Protein AF-A0A3N9NWJ9-F1 (afdb_monomer_lite)

Structure (mmCIF, N/CA/C/O backbone):
data_AF-A0A3N9NWJ9-F1
#
_entry.id   AF-A0A3N9NWJ9-F1
#
loop_
_atom_site.group_PDB
_atom_site.id
_atom_site.type_symbol
_atom_site.label_atom_id
_atom_site.label_alt_id
_atom_site.label_comp_id
_atom_site.label_asym_id
_atom_site.label_entity_id
_atom_site.label_seq_id
_atom_site.pdbx_PDB_ins_code
_atom_site.Cartn_x
_atom_site.Cartn_y
_atom_site.Cartn_z
_atom_site.occupancy
_atom_site.B_iso_or_equiv
_atom_site.auth_seq_id
_atom_site.auth_comp_id
_atom_site.auth_asym_id
_atom_site.auth_atom_id
_atom_site.pdbx_PDB_model_num
ATOM 1 N N . MET A 1 1 ? 12.623 -18.717 13.122 1.00 32.06 1 MET A N 1
ATOM 2 C CA . MET A 1 1 ? 11.932 -20.008 12.939 1.00 32.06 1 MET A CA 1
ATOM 3 C C . MET A 1 1 ? 12.514 -20.620 11.677 1.00 32.06 1 MET A C 1
ATOM 5 O O . MET A 1 1 ? 12.225 -20.132 10.593 1.00 32.06 1 MET A O 1
ATOM 9 N N . GLU A 1 2 ? 13.467 -21.539 11.817 1.00 28.34 2 GLU A N 1
ATOM 10 C CA . GLU A 1 2 ? 14.139 -22.155 10.668 1.00 28.34 2 GLU A CA 1
ATOM 11 C C . GLU A 1 2 ? 13.200 -23.190 10.037 1.00 28.34 2 GLU A C 1
ATOM 13 O O . GLU A 1 2 ? 12.871 -24.205 10.656 1.00 28.34 2 GLU A O 1
ATOM 18 N N . LEU A 1 3 ? 12.772 -22.920 8.799 1.00 35.91 3 LEU A N 1
ATOM 19 C CA . LEU A 1 3 ? 11.942 -23.799 7.954 1.00 35.91 3 LEU A CA 1
ATOM 20 C C . LEU A 1 3 ? 12.517 -25.224 7.794 1.00 35.91 3 LEU A C 1
ATOM 22 O O . LEU A 1 3 ? 11.795 -26.139 7.419 1.00 35.91 3 LEU A O 1
ATOM 26 N N . LEU A 1 4 ? 13.792 -25.426 8.142 1.00 35.78 4 LEU A N 1
ATOM 27 C CA . LEU A 1 4 ? 14.526 -26.695 8.085 1.00 35.78 4 LEU A CA 1
ATOM 28 C C . LEU A 1 4 ? 14.092 -27.743 9.126 1.00 35.78 4 LEU A C 1
ATOM 30 O O . LEU A 1 4 ? 14.579 -28.864 9.094 1.00 35.78 4 LEU A O 1
ATOM 34 N N . SER A 1 5 ? 13.198 -27.407 10.056 1.00 36.06 5 SER A N 1
ATOM 35 C CA . SER A 1 5 ? 12.751 -28.333 11.113 1.00 36.06 5 SER A CA 1
ATOM 36 C C . SER A 1 5 ? 11.449 -29.083 10.794 1.00 36.06 5 SER A C 1
ATOM 38 O O . SER A 1 5 ? 10.979 -29.873 11.613 1.00 36.06 5 SER A O 1
ATOM 40 N N . CYS A 1 6 ? 10.856 -28.865 9.613 1.00 40.75 6 CYS A N 1
ATOM 41 C CA . CYS A 1 6 ? 9.641 -29.564 9.192 1.00 40.75 6 CYS A CA 1
ATOM 42 C C . CYS A 1 6 ? 9.975 -30.918 8.529 1.00 40.75 6 CYS A C 1
ATOM 44 O O . CYS A 1 6 ? 10.733 -30.946 7.558 1.00 40.75 6 CYS A O 1
ATOM 46 N N . PRO A 1 7 ? 9.390 -32.045 8.982 1.00 42.00 7 PRO A N 1
ATOM 47 C CA . PRO A 1 7 ? 9.560 -33.339 8.321 1.00 42.00 7 PRO A CA 1
ATOM 48 C C . PRO A 1 7 ? 9.142 -33.267 6.842 1.00 42.00 7 PRO A C 1
ATOM 50 O O . PRO A 1 7 ? 8.029 -32.839 6.541 1.00 42.00 7 PRO A O 1
ATOM 53 N N . GLY A 1 8 ? 10.031 -33.666 5.925 1.00 48.53 8 GLY A N 1
ATOM 54 C CA . GLY A 1 8 ? 9.828 -33.580 4.467 1.00 48.53 8 GLY A CA 1
ATOM 55 C C . GLY A 1 8 ? 10.513 -32.386 3.786 1.00 48.53 8 GLY A C 1
ATOM 56 O O . GLY A 1 8 ? 10.568 -32.340 2.560 1.00 48.53 8 GLY A O 1
ATOM 57 N N . TYR A 1 9 ? 11.089 -31.448 4.548 1.00 47.31 9 TYR A N 1
ATOM 58 C CA . TYR A 1 9 ? 11.843 -30.317 3.989 1.00 47.31 9 TYR A CA 1
ATOM 59 C C . TYR A 1 9 ? 13.273 -30.688 3.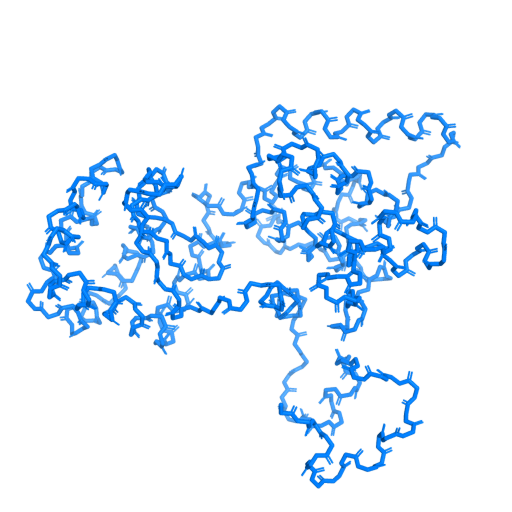549 1.00 47.31 9 TYR A C 1
ATOM 61 O O . TYR A 1 9 ? 13.863 -29.990 2.724 1.00 47.31 9 TYR A O 1
ATOM 69 N N . ASP A 1 10 ? 13.811 -31.810 4.040 1.00 50.09 10 ASP A N 1
ATOM 70 C CA . ASP A 1 10 ? 15.146 -32.319 3.683 1.00 50.09 10 ASP A CA 1
ATOM 71 C C . ASP A 1 10 ? 15.280 -32.622 2.179 1.00 50.09 10 ASP A C 1
ATOM 73 O O . ASP A 1 10 ? 16.348 -32.440 1.594 1.00 50.09 10 ASP A O 1
ATOM 77 N N . GLU A 1 11 ? 14.178 -32.994 1.517 1.00 51.84 11 GLU A N 1
ATOM 78 C CA . GLU A 1 11 ? 14.131 -33.209 0.063 1.00 51.84 11 GLU A CA 1
ATOM 79 C C . GLU A 1 11 ? 14.278 -31.904 -0.743 1.00 51.84 11 GLU A C 1
ATOM 81 O O . GLU A 1 11 ? 14.574 -31.933 -1.939 1.00 51.84 11 GLU A O 1
ATOM 86 N N . PHE A 1 12 ? 14.124 -30.748 -0.090 1.00 49.47 12 PHE A N 1
ATOM 87 C CA . PHE A 1 12 ? 14.205 -29.420 -0.700 1.00 49.47 12 PHE A CA 1
ATOM 88 C C . PHE A 1 12 ? 15.466 -28.642 -0.296 1.00 49.47 12 PHE A C 1
ATOM 90 O O . PHE A 1 12 ? 15.714 -27.571 -0.850 1.00 49.47 12 PHE A O 1
ATOM 97 N N . ALA A 1 13 ? 16.299 -29.184 0.602 1.00 46.38 13 ALA A N 1
ATOM 98 C CA . ALA A 1 13 ? 17.518 -28.533 1.096 1.00 46.38 13 ALA A CA 1
ATOM 99 C C . ALA A 1 13 ? 18.570 -28.274 -0.005 1.00 46.38 13 ALA A C 1
ATOM 101 O O . ALA A 1 13 ? 19.337 -27.321 0.089 1.00 46.38 13 ALA A O 1
ATOM 102 N N . ASN A 1 14 ? 18.563 -29.082 -1.073 1.00 45.53 14 ASN A N 1
ATOM 103 C CA . ASN A 1 14 ? 19.415 -28.920 -2.262 1.00 45.53 14 ASN A CA 1
ATOM 104 C C . ASN A 1 14 ? 18.642 -28.429 -3.500 1.00 45.53 14 ASN A C 1
ATOM 106 O O . ASN A 1 14 ? 19.166 -28.459 -4.616 1.00 45.53 14 ASN A O 1
ATOM 110 N N . HIS A 1 15 ? 17.387 -28.002 -3.340 1.00 42.94 15 HIS A N 1
ATOM 111 C CA . HIS A 1 15 ? 16.609 -27.468 -4.450 1.00 42.94 15 HIS A CA 1
ATOM 112 C C . HIS A 1 15 ? 17.129 -26.053 -4.779 1.00 42.94 15 HIS A C 1
ATOM 114 O O . HIS A 1 15 ? 17.312 -25.265 -3.850 1.00 42.94 15 HIS A O 1
ATOM 120 N N . PRO A 1 16 ? 17.334 -25.672 -6.059 1.00 42.88 16 PRO A N 1
ATOM 121 C CA . PRO A 1 16 ? 17.898 -24.368 -6.470 1.00 42.88 16 PRO A CA 1
ATOM 122 C C . PRO A 1 16 ? 17.096 -23.114 -6.051 1.00 42.88 16 PRO A C 1
ATOM 124 O O . PRO A 1 16 ? 17.349 -22.024 -6.550 1.00 42.88 16 PRO A O 1
ATOM 127 N N . LEU A 1 17 ? 16.107 -23.250 -5.167 1.00 51.22 17 LEU A N 1
ATOM 128 C CA . LEU A 1 17 ? 15.055 -22.274 -4.914 1.00 51.22 17 LEU A CA 1
ATOM 129 C C . LEU A 1 17 ? 15.218 -21.432 -3.641 1.00 51.22 17 LEU A C 1
ATOM 131 O O . LEU A 1 17 ? 14.353 -20.598 -3.423 1.00 51.22 17 LEU A O 1
ATOM 135 N N . LEU A 1 18 ? 16.263 -21.604 -2.815 1.00 49.91 18 LEU A N 1
ATOM 136 C CA . LEU A 1 18 ? 16.641 -20.680 -1.714 1.00 49.91 18 LEU A CA 1
ATOM 137 C C . LEU A 1 18 ? 15.459 -20.024 -0.941 1.00 49.91 18 LEU A C 1
ATOM 139 O O . LEU A 1 18 ? 15.462 -18.821 -0.692 1.00 49.91 18 LEU A O 1
ATOM 143 N N . GLY A 1 19 ? 14.422 -20.785 -0.569 1.00 45.31 19 GLY A N 1
ATOM 144 C CA . GLY A 1 19 ? 13.273 -20.256 0.188 1.00 45.31 19 GLY A CA 1
ATOM 145 C C . GLY A 1 19 ? 12.213 -19.471 -0.609 1.00 45.31 19 GLY A C 1
ATOM 146 O O . GLY A 1 19 ? 11.356 -18.842 0.007 1.00 45.31 19 GLY A O 1
ATOM 147 N N . ALA A 1 20 ? 12.226 -19.508 -1.945 1.00 52.22 20 ALA A N 1
ATOM 148 C CA . ALA A 1 20 ? 11.196 -18.909 -2.796 1.00 52.22 20 ALA A CA 1
ATOM 149 C C . ALA A 1 20 ? 9.888 -19.724 -2.780 1.00 52.22 20 ALA A C 1
ATOM 151 O O . ALA A 1 20 ? 9.868 -20.901 -3.150 1.00 52.22 20 ALA A O 1
ATOM 152 N N . VAL A 1 21 ? 8.774 -19.089 -2.406 1.00 58.03 21 VAL A N 1
ATOM 153 C CA . VAL A 1 21 ? 7.429 -19.679 -2.454 1.00 58.03 21 VAL A CA 1
ATOM 154 C C . VAL A 1 21 ? 6.812 -19.354 -3.811 1.00 58.03 21 VAL A C 1
ATOM 156 O O . VAL A 1 21 ? 6.290 -18.265 -4.028 1.00 58.03 21 VAL A O 1
ATOM 159 N N . HIS A 1 22 ? 6.868 -20.303 -4.745 1.00 61.88 22 HIS A N 1
ATOM 160 C CA . HIS A 1 22 ? 6.191 -20.194 -6.040 1.00 61.88 22 HIS A CA 1
ATOM 161 C C . HIS A 1 22 ? 5.100 -21.263 -6.192 1.00 61.88 22 HIS A C 1
ATOM 163 O O . HIS A 1 22 ? 5.057 -22.244 -5.448 1.00 61.88 22 HIS A O 1
ATOM 169 N N . SER A 1 23 ? 4.200 -21.080 -7.162 1.00 63.62 23 SER A N 1
ATOM 170 C CA . SER A 1 23 ? 2.981 -21.890 -7.331 1.00 63.62 23 SER A CA 1
ATOM 171 C C . SER A 1 23 ? 3.227 -23.402 -7.393 1.00 63.62 23 SER A C 1
ATOM 173 O O . SER A 1 23 ? 2.448 -24.169 -6.835 1.00 63.62 23 SER A O 1
ATOM 175 N N . GLN A 1 24 ? 4.330 -23.842 -8.005 1.00 65.62 24 GLN A N 1
ATOM 176 C CA . GLN A 1 24 ? 4.678 -25.266 -8.070 1.00 65.62 24 GLN A CA 1
ATOM 177 C C . GLN A 1 24 ? 5.106 -25.826 -6.705 1.00 65.62 24 GLN A C 1
ATOM 179 O O . GLN A 1 24 ? 4.753 -26.957 -6.382 1.00 65.62 24 GLN A O 1
ATOM 184 N N . LEU A 1 25 ? 5.838 -25.054 -5.890 1.00 68.19 25 LEU A N 1
ATOM 185 C CA . LEU A 1 25 ? 6.158 -25.451 -4.516 1.00 68.19 25 LEU A CA 1
ATOM 186 C C . LEU A 1 25 ? 4.883 -25.480 -3.664 1.00 68.19 25 LEU A C 1
ATOM 188 O O . LEU A 1 25 ? 4.655 -26.446 -2.944 1.00 68.19 25 LEU A O 1
ATOM 192 N N . TRP A 1 26 ? 4.011 -24.477 -3.808 1.00 73.00 26 TRP A N 1
ATOM 193 C CA . TRP A 1 26 ? 2.728 -24.421 -3.101 1.00 73.00 26 TRP A CA 1
ATOM 194 C C . TRP A 1 26 ? 1.855 -25.646 -3.382 1.00 73.00 26 TRP A C 1
ATOM 196 O O . TRP A 1 26 ? 1.390 -26.292 -2.451 1.00 73.00 26 TRP A O 1
ATOM 206 N N . GLN A 1 27 ? 1.689 -26.021 -4.652 1.00 73.19 27 GLN A N 1
ATOM 207 C CA . GLN A 1 27 ? 0.907 -27.201 -5.036 1.00 73.19 27 GLN A CA 1
ATOM 208 C C . GLN A 1 27 ? 1.524 -28.514 -4.543 1.00 73.19 27 GLN A C 1
ATOM 210 O O . GLN A 1 27 ? 0.802 -29.483 -4.335 1.00 73.19 27 GLN A O 1
ATOM 215 N N . LYS A 1 28 ? 2.844 -28.564 -4.342 1.00 72.00 28 LYS A N 1
ATOM 216 C CA . LYS A 1 28 ? 3.510 -29.737 -3.763 1.00 72.00 28 LYS A CA 1
ATOM 217 C C . LYS A 1 28 ? 3.341 -29.818 -2.246 1.00 72.00 28 LYS A C 1
ATOM 219 O O . LYS A 1 28 ? 3.151 -30.912 -1.729 1.00 72.00 28 LYS A O 1
ATOM 224 N N . VAL A 1 29 ? 3.413 -28.686 -1.546 1.00 74.00 29 VAL A N 1
ATOM 225 C CA . VAL A 1 29 ? 3.366 -28.631 -0.073 1.00 74.00 29 VAL A CA 1
ATOM 226 C C . VAL A 1 29 ? 1.926 -28.622 0.452 1.00 74.00 29 VAL A C 1
ATOM 228 O O . VAL A 1 29 ? 1.646 -29.225 1.484 1.00 74.00 29 VAL A O 1
ATOM 231 N N . VAL A 1 30 ? 1.000 -27.971 -0.257 1.00 79.19 30 VAL A N 1
ATOM 232 C CA . VAL A 1 30 ? -0.408 -27.824 0.142 1.00 79.19 30 VAL A CA 1
ATOM 233 C C . VAL A 1 30 ? -1.339 -28.104 -1.055 1.00 79.19 30 VAL A C 1
ATOM 235 O O . VAL A 1 30 ? -2.044 -27.209 -1.523 1.00 79.19 30 VAL A O 1
ATOM 238 N N . PRO A 1 31 ? -1.368 -29.347 -1.577 1.00 75.06 31 PRO A N 1
ATOM 239 C CA . PRO A 1 31 ? -2.025 -29.689 -2.848 1.00 75.06 31 PRO A CA 1
ATOM 240 C C . PRO A 1 31 ? -3.537 -29.442 -2.873 1.00 75.06 31 PRO A C 1
ATOM 242 O O . PRO A 1 31 ? -4.121 -29.288 -3.942 1.00 75.06 31 PRO A O 1
ATOM 245 N N . THR A 1 32 ? -4.182 -29.421 -1.708 1.00 82.94 32 THR A N 1
ATOM 246 C CA . THR A 1 32 ? -5.627 -29.201 -1.572 1.00 82.94 32 THR A CA 1
ATOM 247 C C . THR A 1 32 ? -6.004 -27.728 -1.450 1.00 82.94 32 THR A C 1
ATOM 249 O O . THR A 1 32 ? -7.187 -27.405 -1.526 1.00 82.94 32 THR A O 1
ATOM 252 N N . SER A 1 33 ? -5.031 -26.836 -1.245 1.00 77.69 33 SER A N 1
ATOM 253 C CA . SER A 1 33 ? -5.276 -25.398 -1.148 1.00 77.69 33 SER A CA 1
ATOM 254 C C . SER A 1 33 ? -5.111 -24.736 -2.515 1.00 77.69 33 SER A C 1
ATOM 256 O O . SER A 1 33 ? -4.152 -25.042 -3.232 1.00 77.69 33 SER A O 1
ATOM 258 N N . PRO A 1 34 ? -5.995 -23.792 -2.890 1.00 83.81 34 PRO A N 1
ATOM 259 C CA . PRO A 1 34 ? -5.840 -23.057 -4.138 1.00 83.81 34 PRO A CA 1
ATOM 260 C C . PRO A 1 34 ? -4.496 -22.326 -4.154 1.00 83.81 34 PRO A C 1
ATOM 262 O O . PRO A 1 34 ? -3.977 -21.920 -3.113 1.00 83.81 34 PRO A O 1
ATOM 265 N N . THR A 1 35 ? -3.916 -22.167 -5.344 1.00 81.19 35 THR A N 1
ATOM 266 C CA . THR A 1 35 ? -2.714 -21.341 -5.501 1.00 81.19 35 THR A CA 1
ATOM 267 C C . THR A 1 35 ? -3.040 -19.897 -5.106 1.00 81.19 35 THR A C 1
ATOM 269 O O . THR A 1 35 ? -4.084 -19.398 -5.535 1.00 81.19 35 THR A O 1
ATOM 272 N N . PRO A 1 36 ? -2.179 -19.216 -4.327 1.00 87.94 36 PRO A N 1
ATOM 273 C CA . PRO A 1 36 ? -2.435 -17.844 -3.918 1.00 87.94 36 PRO A CA 1
ATOM 274 C C . PRO A 1 36 ? -2.626 -16.913 -5.121 1.00 87.94 36 PRO A C 1
ATOM 276 O O . PRO A 1 36 ? -1.890 -16.994 -6.113 1.00 87.94 36 PRO A O 1
ATOM 279 N N . SER A 1 37 ? -3.599 -16.009 -5.025 1.00 91.88 37 SER A N 1
ATOM 280 C CA . SER A 1 37 ? -3.860 -14.998 -6.053 1.00 91.88 37 SER A CA 1
ATOM 281 C C . SER A 1 37 ? -2.669 -14.043 -6.226 1.00 91.88 37 SER A C 1
ATOM 283 O O . SER A 1 37 ? -1.742 -14.017 -5.412 1.00 91.88 37 SER A O 1
ATOM 285 N N . VAL A 1 38 ? -2.664 -13.237 -7.298 1.00 93.94 38 VAL A N 1
ATOM 286 C CA . VAL A 1 38 ? -1.658 -12.165 -7.470 1.00 93.94 38 VAL A CA 1
ATOM 287 C C . VAL A 1 38 ? -1.681 -11.222 -6.269 1.00 93.94 38 VAL A C 1
ATOM 289 O O . VAL A 1 38 ? -0.628 -10.919 -5.716 1.00 93.94 38 VAL A O 1
ATOM 292 N N . HIS A 1 39 ? -2.880 -10.846 -5.817 1.00 94.06 39 HIS A N 1
ATOM 293 C CA . HIS A 1 39 ? -3.054 -10.014 -4.634 1.00 94.06 39 HIS A CA 1
ATOM 294 C C . HIS A 1 39 ? -2.454 -10.653 -3.379 1.00 94.06 39 HIS A C 1
ATOM 296 O O . HIS A 1 39 ? -1.637 -10.022 -2.723 1.00 94.06 39 HIS A O 1
ATOM 302 N N . GLN A 1 40 ? -2.744 -11.925 -3.091 1.00 91.00 40 GLN A N 1
ATOM 303 C CA . GLN A 1 40 ? -2.193 -12.604 -1.909 1.00 91.00 40 GLN A CA 1
ATOM 304 C C . GLN A 1 40 ? -0.660 -12.704 -1.943 1.00 91.00 40 GLN A C 1
ATOM 306 O O . GLN A 1 40 ? -0.010 -12.541 -0.912 1.00 91.00 40 GLN A O 1
ATOM 311 N N . ARG A 1 41 ? -0.063 -12.936 -3.121 1.00 92.50 41 ARG A N 1
ATOM 312 C CA . ARG A 1 41 ? 1.402 -12.949 -3.292 1.00 92.50 41 ARG A CA 1
ATOM 313 C C . ARG A 1 41 ? 2.016 -11.560 -3.102 1.00 92.50 41 ARG A C 1
ATOM 315 O O . ARG A 1 41 ? 3.018 -11.431 -2.402 1.00 92.50 41 ARG A O 1
ATOM 322 N N . ALA A 1 42 ? 1.406 -10.528 -3.685 1.00 93.94 42 ALA A N 1
ATOM 323 C CA . ALA A 1 42 ? 1.823 -9.135 -3.526 1.00 93.94 42 ALA A CA 1
ATOM 324 C C . ALA A 1 42 ? 1.701 -8.664 -2.070 1.00 93.94 42 ALA A C 1
ATOM 326 O O . ALA A 1 42 ? 2.617 -8.045 -1.534 1.00 93.94 42 ALA A O 1
ATOM 327 N N . PHE A 1 43 ? 0.604 -9.021 -1.411 1.00 90.88 43 PHE A N 1
ATOM 328 C CA . PHE A 1 43 ? 0.342 -8.701 -0.017 1.00 90.88 43 PHE A CA 1
ATOM 329 C C . PHE A 1 43 ? 1.324 -9.401 0.928 1.00 90.88 43 PHE A C 1
ATOM 331 O O . PHE A 1 43 ? 1.886 -8.768 1.817 1.00 90.88 43 PHE A O 1
ATOM 338 N N . ALA A 1 44 ? 1.641 -10.677 0.684 1.00 89.06 44 ALA A N 1
ATOM 339 C CA . ALA A 1 44 ? 2.681 -11.380 1.434 1.00 89.06 44 ALA A CA 1
ATOM 340 C C . ALA A 1 44 ? 4.053 -10.692 1.320 1.00 89.06 44 ALA A C 1
ATOM 342 O O . ALA A 1 44 ? 4.810 -10.673 2.293 1.00 89.06 44 ALA A O 1
ATOM 343 N N . LEU A 1 45 ? 4.371 -10.108 0.158 1.00 90.19 45 LEU A N 1
ATOM 344 C CA . LEU A 1 45 ? 5.582 -9.313 -0.028 1.00 90.19 45 LEU A CA 1
ATOM 345 C C . LEU A 1 45 ? 5.516 -7.968 0.721 1.00 90.19 45 LEU A C 1
ATOM 347 O O . LEU A 1 45 ? 6.487 -7.613 1.393 1.00 90.19 45 LEU A O 1
ATOM 351 N N . LEU A 1 46 ? 4.379 -7.268 0.666 1.00 89.62 46 LEU A N 1
ATOM 352 C CA . LEU A 1 46 ? 4.127 -6.020 1.399 1.00 89.62 46 LEU A CA 1
ATOM 353 C C . LEU A 1 46 ? 4.321 -6.206 2.914 1.00 89.62 46 LEU A C 1
ATOM 355 O O . LEU A 1 46 ? 5.132 -5.519 3.537 1.00 89.62 46 LEU A O 1
ATOM 359 N N . LEU A 1 47 ? 3.658 -7.211 3.498 1.00 85.25 47 LEU A N 1
ATOM 360 C CA . LEU A 1 47 ? 3.778 -7.571 4.918 1.00 85.25 47 LEU A CA 1
ATOM 361 C C . LEU A 1 47 ? 5.217 -7.896 5.318 1.00 85.25 47 LEU A C 1
ATOM 363 O O . LEU A 1 47 ? 5.633 -7.680 6.453 1.00 85.25 47 LEU A O 1
ATOM 367 N N . SER A 1 48 ? 5.996 -8.405 4.371 1.00 84.00 48 SER A N 1
ATOM 368 C CA . SER A 1 48 ? 7.397 -8.744 4.559 1.00 84.00 48 SER A CA 1
ATOM 369 C C . SER A 1 48 ? 8.283 -7.517 4.833 1.00 84.00 48 SER A C 1
ATOM 371 O O . SER A 1 48 ? 9.350 -7.665 5.436 1.00 84.00 48 SER A O 1
ATOM 373 N N . HIS A 1 49 ? 7.839 -6.328 4.411 1.00 81.62 49 HIS A N 1
ATOM 374 C CA . HIS A 1 49 ? 8.470 -5.050 4.724 1.00 81.62 49 HIS A CA 1
ATOM 375 C C . HIS A 1 49 ? 7.992 -4.480 6.061 1.00 81.62 49 HIS A C 1
ATOM 377 O O . HIS A 1 49 ? 8.809 -3.980 6.835 1.00 81.62 49 HIS A O 1
ATOM 383 N N . GLU A 1 50 ? 6.691 -4.551 6.320 1.00 70.12 50 GLU A N 1
ATOM 384 C CA . GLU A 1 50 ? 6.013 -3.832 7.403 1.00 70.12 50 GLU A CA 1
ATOM 385 C C . GLU A 1 50 ? 5.946 -4.609 8.726 1.00 70.12 50 GLU A C 1
ATOM 387 O O . GLU A 1 50 ? 6.018 -4.023 9.808 1.00 70.12 50 GLU A O 1
ATOM 392 N N . GLY A 1 51 ? 5.789 -5.935 8.659 1.00 67.19 51 GLY A N 1
ATOM 393 C CA . GLY A 1 51 ? 5.399 -6.753 9.813 1.00 67.19 51 GLY A CA 1
ATOM 394 C C . GLY A 1 51 ? 4.047 -6.338 10.415 1.00 67.19 51 GLY A C 1
ATOM 395 O O . GLY A 1 51 ? 3.791 -6.613 11.583 1.00 67.19 51 GLY A O 1
ATOM 396 N N . THR A 1 52 ? 3.221 -5.625 9.645 1.00 77.25 52 THR A N 1
ATOM 397 C CA . THR A 1 52 ? 1.958 -5.011 10.073 1.00 77.25 52 THR A CA 1
ATOM 398 C C . THR A 1 52 ? 0.801 -5.818 9.517 1.00 77.25 52 THR A C 1
ATOM 400 O O . THR A 1 52 ? 0.476 -5.674 8.348 1.00 77.25 52 THR A O 1
ATOM 403 N N . ASP A 1 53 ? 0.201 -6.675 10.339 1.00 85.50 53 ASP A N 1
ATOM 404 C CA . ASP A 1 53 ? -1.023 -7.402 9.988 1.00 85.50 53 ASP A CA 1
ATOM 405 C C . ASP A 1 53 ? -2.271 -6.590 10.406 1.00 85.50 53 ASP A C 1
ATOM 407 O O . ASP A 1 53 ? -2.160 -5.494 10.970 1.00 85.50 53 ASP A O 1
ATOM 411 N N . TYR A 1 54 ? -3.474 -7.106 10.152 1.00 91.38 54 TYR A N 1
ATOM 412 C CA . TYR A 1 54 ? -4.743 -6.448 10.496 1.00 91.38 54 TYR A CA 1
ATOM 413 C C . TYR A 1 54 ? -4.925 -6.194 11.997 1.00 91.38 54 TYR A C 1
ATOM 415 O O . TYR A 1 54 ? -5.784 -5.410 12.377 1.00 91.38 54 TYR A O 1
ATOM 423 N N . ASP A 1 55 ? -4.138 -6.812 12.875 1.00 89.50 55 ASP A N 1
ATOM 424 C CA . ASP A 1 55 ? -4.182 -6.577 14.322 1.00 89.50 55 ASP A CA 1
ATOM 425 C C . ASP A 1 55 ? -3.158 -5.531 14.803 1.00 89.50 55 ASP A C 1
ATOM 427 O O . ASP A 1 55 ? -2.995 -5.311 16.010 1.00 89.50 55 ASP A O 1
ATOM 431 N N . ARG A 1 56 ? -2.460 -4.847 13.889 1.00 93.44 56 ARG A N 1
ATOM 432 C CA . ARG A 1 56 ? -1.550 -3.759 14.248 1.00 93.44 56 ARG A CA 1
ATOM 433 C C . ARG A 1 56 ? -2.287 -2.429 14.310 1.00 93.44 56 ARG A C 1
ATOM 435 O O . ARG A 1 56 ? -2.889 -1.982 13.341 1.00 93.44 56 ARG A O 1
ATOM 442 N N . VAL A 1 57 ? -2.209 -1.792 15.476 1.00 95.81 57 VAL A N 1
ATOM 443 C CA . VAL A 1 57 ? -2.861 -0.513 15.778 1.00 95.81 57 VAL A CA 1
ATOM 444 C C . VAL A 1 57 ? -1.876 0.388 16.515 1.00 95.81 57 VAL A C 1
ATOM 446 O O . VAL A 1 57 ? -1.277 -0.017 17.524 1.00 95.81 57 VAL A O 1
ATOM 449 N N . GLU A 1 58 ? -1.715 1.615 16.039 1.00 95.50 58 GLU A N 1
ATOM 450 C CA . GLU A 1 58 ? -0.772 2.598 16.570 1.00 95.50 58 GLU A CA 1
ATOM 451 C C . GLU A 1 58 ? -1.465 3.938 16.812 1.00 95.50 58 GLU A C 1
ATOM 453 O O . GLU A 1 58 ? -2.267 4.391 16.006 1.00 95.50 58 GLU A O 1
ATOM 458 N N . TRP A 1 59 ? -1.173 4.557 17.956 1.00 97.06 59 TRP A N 1
ATOM 459 C CA . TRP A 1 59 ? -1.623 5.911 18.270 1.00 97.06 59 TRP A CA 1
ATOM 460 C C . TRP A 1 59 ? -0.542 6.896 17.839 1.00 97.06 59 TRP A C 1
ATOM 462 O O . TRP A 1 59 ? 0.607 6.737 18.251 1.00 97.06 59 TRP A O 1
ATOM 472 N N . ASN A 1 60 ? -0.915 7.936 17.097 1.00 96.56 60 ASN A N 1
ATOM 473 C CA . ASN A 1 60 ? 0.052 8.860 16.500 1.00 96.56 60 ASN A CA 1
ATOM 474 C C . ASN A 1 60 ? 0.143 10.208 17.218 1.00 96.56 60 ASN A C 1
ATOM 476 O O . ASN A 1 60 ? 1.011 11.015 16.889 1.00 96.56 60 ASN A O 1
ATOM 480 N N . TYR A 1 61 ? -0.706 10.466 18.215 1.00 95.69 61 TYR A N 1
ATOM 481 C CA . TYR A 1 61 ? -0.693 11.736 18.939 1.00 95.69 61 TYR A CA 1
ATOM 482 C C . TYR A 1 61 ? 0.681 12.057 19.553 1.00 95.69 61 TYR A C 1
ATOM 484 O O . TYR A 1 61 ? 1.207 11.296 20.369 1.00 95.69 61 TYR A O 1
ATOM 492 N N . GLY A 1 62 ? 1.221 13.231 19.229 1.00 92.44 62 GLY A N 1
ATOM 493 C CA . GLY A 1 62 ? 2.543 13.694 19.657 1.00 92.44 62 GLY A CA 1
ATOM 494 C C . GLY A 1 62 ? 3.717 13.139 18.841 1.00 92.44 62 GLY A C 1
ATOM 495 O O . GLY A 1 62 ? 4.862 13.297 19.264 1.00 92.44 62 GLY A O 1
ATOM 496 N N . THR A 1 63 ? 3.453 12.491 17.704 1.00 92.25 63 THR A N 1
ATOM 497 C CA . THR A 1 63 ? 4.471 12.028 16.744 1.00 92.25 63 THR A CA 1
ATOM 498 C C . THR A 1 63 ? 4.502 12.917 15.493 1.00 92.25 63 THR A C 1
ATOM 500 O O . THR A 1 63 ? 3.691 13.831 15.354 1.00 92.25 63 THR A O 1
ATOM 503 N N . ASP A 1 64 ? 5.409 12.634 14.552 1.00 87.25 64 ASP A N 1
ATOM 504 C CA . ASP A 1 64 ? 5.443 13.311 13.245 1.00 87.25 64 ASP A CA 1
ATOM 505 C C . ASP A 1 64 ? 4.166 13.066 12.409 1.00 87.25 64 ASP A C 1
ATOM 507 O O . ASP 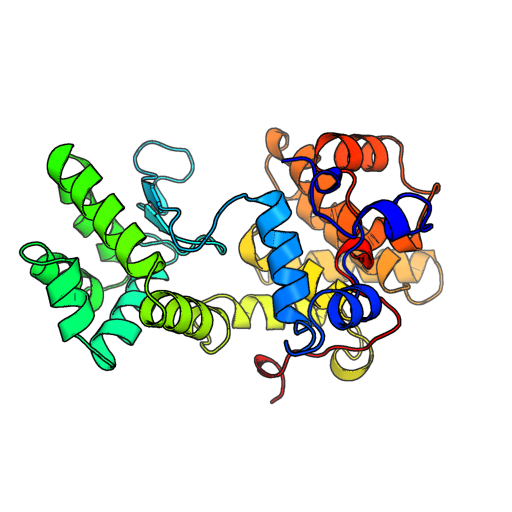A 1 64 ? 3.878 13.835 11.493 1.00 87.25 64 ASP A O 1
ATOM 511 N N . ASP A 1 65 ? 3.384 12.033 12.748 1.00 88.31 65 ASP A N 1
ATOM 512 C CA . ASP A 1 65 ? 2.123 11.661 12.095 1.00 88.31 65 ASP A CA 1
ATOM 513 C C . ASP A 1 65 ? 0.888 11.950 12.978 1.00 88.31 65 ASP A C 1
ATOM 515 O O . ASP A 1 65 ? -0.160 11.319 12.856 1.00 88.31 65 ASP A O 1
ATOM 519 N N . ASP A 1 66 ? 0.992 12.919 13.897 1.00 94.31 66 ASP A N 1
ATOM 520 C CA . ASP A 1 66 ? -0.071 13.298 14.848 1.00 94.31 66 ASP A CA 1
ATOM 521 C C . ASP A 1 66 ? -1.447 13.473 14.188 1.00 94.31 66 ASP A C 1
ATOM 523 O O . ASP A 1 66 ? -2.446 12.966 14.700 1.00 94.31 66 ASP A O 1
ATOM 527 N N . LYS A 1 67 ? -1.490 14.071 12.992 1.00 92.12 67 LYS A N 1
ATOM 528 C CA . LYS A 1 67 ? -2.724 14.311 12.225 1.00 92.12 67 LYS A CA 1
ATOM 529 C C . LYS A 1 67 ? -3.476 13.043 11.821 1.00 92.12 67 LYS A C 1
ATOM 531 O O . LYS A 1 67 ? -4.672 13.129 11.549 1.00 92.12 67 LYS A O 1
ATOM 536 N N . SER A 1 68 ? -2.813 11.892 11.789 1.00 93.62 68 SER A N 1
ATOM 537 C CA . SER A 1 68 ? -3.454 10.602 11.527 1.00 93.62 68 SER A CA 1
ATOM 538 C C . SER A 1 68 ? -4.247 10.088 12.732 1.00 93.62 68 SER A C 1
ATOM 540 O O . SER A 1 68 ? -5.118 9.242 12.547 1.00 93.62 68 SER A O 1
ATOM 542 N N . ALA A 1 69 ? -4.014 10.633 13.938 1.00 95.88 69 ALA A N 1
ATOM 543 C CA . ALA A 1 69 ? -4.593 10.254 15.236 1.00 95.88 69 ALA A CA 1
ATOM 544 C C . ALA A 1 69 ? -4.314 8.800 15.658 1.00 95.88 69 ALA A C 1
ATOM 546 O O . ALA A 1 69 ? -3.668 8.552 16.680 1.00 95.88 69 ALA A O 1
ATOM 547 N N . LEU A 1 70 ? -4.778 7.846 14.859 1.00 96.50 70 LEU A N 1
ATOM 548 C CA . LEU A 1 70 ? -4.590 6.414 15.006 1.00 96.50 70 LEU A CA 1
ATOM 549 C C . LEU A 1 70 ? -4.448 5.778 13.622 1.00 96.50 70 LEU A C 1
ATOM 551 O O . LEU A 1 70 ? -5.217 6.114 12.723 1.00 96.50 70 LEU A O 1
ATOM 555 N N . THR A 1 71 ? -3.508 4.845 13.490 1.00 95.56 71 THR A N 1
ATOM 556 C CA . THR A 1 71 ? -3.279 4.034 12.288 1.00 95.56 71 THR A CA 1
ATOM 557 C C . THR A 1 71 ? -3.608 2.570 12.574 1.00 95.56 71 THR A C 1
ATOM 559 O O . THR A 1 71 ? -3.250 2.043 13.631 1.00 95.56 71 THR A O 1
ATOM 562 N N . TRP A 1 72 ? -4.278 1.903 11.636 1.00 96.00 72 TRP A N 1
ATOM 563 C CA . TRP A 1 72 ? -4.724 0.518 11.738 1.00 96.00 72 TRP A CA 1
ATOM 564 C C . TRP A 1 72 ? -4.403 -0.287 10.478 1.00 96.00 72 TRP A C 1
ATOM 566 O O . TRP A 1 72 ? -4.705 0.120 9.354 1.00 96.00 72 TRP A O 1
ATOM 576 N N . GLY A 1 73 ? -3.874 -1.488 10.693 1.00 93.56 73 GLY A N 1
ATOM 577 C CA . GLY A 1 73 ? -3.814 -2.549 9.704 1.00 93.56 73 GLY A CA 1
ATOM 578 C C . GLY A 1 73 ? -2.737 -2.357 8.633 1.00 93.56 73 GLY A C 1
ATOM 579 O O . GLY A 1 73 ? -1.954 -1.405 8.673 1.00 93.56 73 GLY A O 1
ATOM 580 N N . PRO A 1 74 ? -2.682 -3.283 7.668 1.00 90.12 74 PRO A N 1
ATOM 581 C CA . PRO A 1 74 ? -1.534 -3.471 6.784 1.00 90.12 74 PRO A CA 1
ATOM 582 C C . PRO A 1 74 ? -1.318 -2.355 5.755 1.00 90.12 74 PRO A C 1
ATOM 584 O O . PRO A 1 74 ? -0.196 -2.179 5.283 1.00 90.12 74 PRO A O 1
ATOM 587 N N . TYR A 1 75 ? -2.361 -1.599 5.404 1.00 92.06 75 TYR A N 1
ATOM 588 C CA . TYR A 1 75 ? -2.267 -0.485 4.451 1.00 92.06 75 TYR A CA 1
ATOM 589 C C . TYR A 1 75 ? -2.224 0.879 5.145 1.00 92.06 75 TYR A C 1
ATOM 591 O O . TYR A 1 75 ? -2.221 1.905 4.472 1.00 92.06 75 TYR A O 1
ATOM 599 N N . GLY A 1 76 ? -2.206 0.900 6.483 1.00 92.00 76 GLY A N 1
ATOM 600 C CA . GLY A 1 76 ? -2.120 2.131 7.258 1.00 92.00 76 GLY A CA 1
ATOM 601 C C . GLY A 1 76 ? -3.394 2.977 7.231 1.00 92.00 76 GLY A C 1
ATOM 602 O O . GLY A 1 76 ? -3.300 4.191 7.099 1.00 92.00 76 GLY A O 1
ATOM 603 N N . ALA A 1 77 ? -4.573 2.359 7.370 1.00 94.94 77 ALA A N 1
ATOM 604 C CA . ALA A 1 77 ? -5.840 3.083 7.510 1.00 94.94 77 ALA A CA 1
ATOM 605 C C . ALA A 1 77 ? -5.770 4.045 8.701 1.00 94.94 77 ALA A C 1
ATOM 607 O O . ALA A 1 77 ? -5.385 3.626 9.794 1.00 94.94 77 ALA A O 1
ATOM 608 N N . THR A 1 78 ? -6.175 5.301 8.534 1.00 95.81 78 THR A N 1
ATOM 609 C CA . THR A 1 78 ? -6.112 6.306 9.604 1.00 95.81 78 THR A CA 1
ATOM 610 C C . THR A 1 78 ? -7.498 6.747 10.064 1.00 95.81 78 THR A C 1
ATOM 612 O O . THR A 1 78 ? -8.481 6.610 9.337 1.00 95.81 78 THR A O 1
ATOM 615 N N . VAL A 1 79 ? -7.612 7.259 11.292 1.00 95.31 79 VAL A N 1
ATOM 616 C CA . VAL A 1 79 ? -8.868 7.885 11.760 1.00 95.31 79 VAL A CA 1
ATOM 617 C C . VAL A 1 79 ? -8.884 9.389 11.506 1.00 95.31 79 VAL A C 1
ATOM 619 O O . VAL A 1 79 ? -9.947 9.950 11.284 1.00 95.31 79 VAL A O 1
ATOM 622 N N . GLY A 1 80 ? -7.728 10.049 11.579 1.00 90.25 80 GLY A N 1
ATOM 623 C CA . GLY A 1 80 ? -7.621 11.490 11.386 1.00 90.25 80 GLY A CA 1
ATOM 624 C C . GLY A 1 80 ? -7.797 11.892 9.921 1.00 90.25 80 GLY A C 1
ATOM 625 O O . GLY A 1 80 ? -8.800 11.592 9.288 1.00 90.25 80 GLY A O 1
ATOM 626 N N . TRP A 1 81 ? -6.810 12.581 9.356 1.00 84.50 81 TRP A N 1
ATOM 627 C CA . TRP A 1 81 ? -6.920 13.158 8.008 1.00 84.50 81 TRP A CA 1
ATOM 628 C C . TRP A 1 81 ? -7.277 12.190 6.859 1.00 84.50 81 TRP A C 1
ATOM 630 O O . TRP A 1 81 ? -7.845 12.656 5.875 1.00 84.50 81 TRP A O 1
ATOM 640 N N . GLY A 1 82 ? -6.951 10.894 6.946 1.00 85.62 82 GLY A N 1
ATOM 641 C CA . GLY A 1 82 ? -7.289 9.910 5.908 1.00 85.62 82 GLY A CA 1
ATOM 642 C C . GLY A 1 82 ? -8.676 9.284 6.084 1.00 85.62 82 GLY A C 1
ATOM 643 O O . GLY A 1 82 ? -9.310 8.907 5.103 1.00 85.62 82 GLY A O 1
ATOM 644 N N . ASN A 1 83 ? -9.208 9.263 7.313 1.00 92.88 83 ASN A N 1
ATOM 645 C CA . ASN A 1 83 ? -10.583 8.860 7.630 1.00 92.88 83 ASN A CA 1
ATOM 646 C C . ASN A 1 83 ? -10.971 7.411 7.244 1.00 92.88 83 ASN A C 1
ATOM 648 O O . ASN A 1 83 ? -12.144 7.029 7.310 1.00 92.88 83 ASN A O 1
ATOM 652 N N . GLU A 1 84 ? -10.013 6.569 6.862 1.00 96.38 84 GLU A N 1
ATOM 653 C CA . GLU A 1 84 ? -10.287 5.227 6.355 1.00 96.38 84 GLU A CA 1
ATOM 654 C C . GLU A 1 84 ? -10.856 4.297 7.426 1.00 96.38 84 GLU A C 1
ATOM 656 O O . GLU A 1 84 ? -11.779 3.531 7.157 1.00 96.38 84 GLU A O 1
ATOM 661 N N . VAL A 1 85 ? -10.370 4.395 8.667 1.00 97.00 85 VAL A N 1
ATOM 662 C CA . VAL A 1 85 ? -10.871 3.567 9.777 1.00 97.00 85 VAL A CA 1
ATOM 663 C C . VAL A 1 85 ? -12.351 3.839 10.033 1.00 97.00 85 VAL A C 1
ATOM 665 O O . VAL A 1 85 ? -13.108 2.902 10.271 1.00 97.00 85 VAL A O 1
ATOM 668 N N . ARG A 1 86 ? -12.793 5.100 9.937 1.00 96.06 86 ARG A N 1
ATOM 669 C CA . ARG A 1 86 ? -14.216 5.445 10.049 1.00 96.06 86 ARG A CA 1
ATOM 670 C C . ARG A 1 86 ? -15.023 4.789 8.931 1.00 96.06 86 ARG A C 1
ATOM 672 O O . ARG A 1 86 ? -16.075 4.220 9.206 1.00 96.06 86 ARG A O 1
ATOM 679 N N . GLY A 1 87 ? -14.540 4.861 7.691 1.00 96.06 87 GLY A N 1
ATOM 680 C CA . GLY A 1 87 ? -15.190 4.236 6.539 1.00 96.06 87 GLY A CA 1
ATOM 681 C C . GLY A 1 87 ? -15.330 2.720 6.688 1.00 96.06 87 GLY A C 1
ATOM 682 O O . GLY A 1 87 ? -16.417 2.184 6.474 1.00 96.06 87 GLY A O 1
ATOM 683 N N . ILE A 1 88 ? -14.276 2.048 7.158 1.00 97.88 88 ILE A N 1
ATOM 684 C CA . ILE A 1 88 ? -14.290 0.607 7.445 1.00 97.88 88 ILE A CA 1
ATOM 685 C C . ILE A 1 88 ? -15.294 0.284 8.555 1.00 97.88 88 ILE A C 1
ATOM 687 O O . ILE A 1 88 ? -16.132 -0.598 8.384 1.00 97.88 88 ILE A O 1
ATOM 691 N N . LEU A 1 89 ? -15.254 1.010 9.679 1.00 97.69 89 LEU A N 1
ATOM 692 C CA . LEU A 1 89 ? -16.189 0.801 10.789 1.00 97.69 89 LEU A CA 1
ATOM 693 C C . LEU A 1 89 ? -17.642 1.024 10.361 1.00 97.69 89 LEU A C 1
ATOM 695 O O . LEU A 1 89 ? -18.512 0.274 10.788 1.00 97.69 89 LEU A O 1
ATOM 699 N N . ARG A 1 90 ? -17.905 1.998 9.485 1.00 97.06 90 ARG A N 1
ATOM 700 C CA . ARG A 1 90 ? -19.233 2.226 8.905 1.00 97.06 90 ARG A CA 1
ATOM 701 C C . ARG A 1 90 ? -19.699 1.037 8.064 1.00 97.06 90 ARG A C 1
ATOM 703 O O . ARG A 1 90 ? -20.824 0.598 8.242 1.00 97.06 90 ARG A O 1
ATOM 710 N N . MET A 1 91 ? -18.837 0.471 7.214 1.00 97.19 91 MET A N 1
ATOM 711 C CA . MET A 1 91 ? -19.197 -0.723 6.435 1.00 97.19 91 MET A CA 1
ATOM 712 C C . MET A 1 91 ? -19.500 -1.928 7.331 1.00 97.19 91 MET A C 1
ATOM 714 O O . MET A 1 91 ? -20.481 -2.624 7.095 1.00 97.19 91 MET A O 1
ATOM 718 N N . VAL A 1 92 ? -18.691 -2.146 8.376 1.00 97.81 92 VAL A N 1
ATOM 719 C CA . VAL A 1 92 ? -18.955 -3.204 9.365 1.00 97.81 92 VAL A CA 1
ATOM 720 C C . VAL A 1 92 ? -20.276 -2.941 10.088 1.00 97.81 92 VAL A C 1
ATOM 722 O O . VAL A 1 92 ? -21.059 -3.860 10.269 1.00 97.81 92 VAL A O 1
ATOM 725 N N . HIS A 1 93 ? -20.536 -1.697 10.495 1.00 97.81 93 HIS A N 1
ATOM 726 C CA . HIS A 1 93 ? -21.764 -1.313 11.186 1.00 97.81 93 HIS A CA 1
ATOM 727 C C . HIS A 1 93 ? -23.014 -1.556 10.329 1.00 97.81 93 HIS A C 1
ATOM 729 O O . HIS A 1 93 ? -24.008 -2.083 10.827 1.00 97.81 93 HIS A O 1
ATOM 735 N N . ASP A 1 94 ? -22.965 -1.171 9.055 1.00 96.81 94 ASP A N 1
ATOM 736 C CA . ASP A 1 94 ? -24.100 -1.282 8.138 1.00 96.81 94 ASP A CA 1
ATOM 737 C C . ASP A 1 94 ? -24.451 -2.747 7.817 1.00 96.81 94 ASP A C 1
ATOM 739 O O . ASP A 1 94 ? -25.614 -3.045 7.537 1.00 96.81 94 ASP A O 1
ATOM 743 N N . ASP A 1 95 ? -23.472 -3.654 7.891 1.00 97.25 95 ASP A N 1
ATOM 744 C CA . ASP A 1 95 ? -23.662 -5.101 7.727 1.00 97.25 95 ASP A CA 1
ATOM 745 C C . ASP A 1 95 ? -24.036 -5.804 9.047 1.00 97.25 95 ASP A C 1
ATOM 747 O O . ASP A 1 95 ? -25.052 -6.498 9.121 1.00 97.25 95 ASP A O 1
ATOM 751 N N . ASP A 1 96 ? -23.254 -5.583 10.109 1.00 96.00 96 ASP A N 1
ATOM 752 C CA . ASP A 1 96 ? -23.446 -6.156 11.443 1.00 96.00 96 ASP A CA 1
ATOM 753 C C . ASP A 1 96 ? -22.989 -5.198 12.565 1.00 96.00 96 ASP A C 1
ATOM 755 O O . ASP A 1 96 ? -21.919 -5.322 13.171 1.00 96.00 96 ASP A O 1
ATOM 759 N N . ALA A 1 97 ? -23.861 -4.255 12.928 1.00 96.69 97 ALA A N 1
ATOM 760 C CA . ALA A 1 97 ? -23.674 -3.410 14.110 1.00 96.69 97 ALA A CA 1
ATOM 761 C C . ALA A 1 97 ? -23.555 -4.211 15.428 1.00 96.69 97 ALA A C 1
ATOM 763 O O . ALA A 1 97 ? -23.029 -3.694 16.421 1.00 96.69 97 ALA A O 1
ATOM 764 N N . GLY A 1 98 ? -24.051 -5.455 15.466 1.00 97.44 98 GLY A N 1
ATOM 765 C CA . GLY A 1 98 ? -23.934 -6.357 16.611 1.00 97.44 98 GLY A CA 1
ATOM 766 C C . GLY A 1 98 ? -22.481 -6.726 16.892 1.00 97.44 98 GLY A C 1
ATOM 767 O O . GLY A 1 98 ? -22.046 -6.618 18.038 1.00 97.44 98 GLY A O 1
ATOM 768 N N . LEU A 1 99 ? -21.702 -7.026 15.851 1.00 97.19 99 LEU A N 1
ATOM 769 C CA . LEU A 1 99 ? -20.268 -7.304 15.961 1.00 97.19 99 LEU A CA 1
ATOM 770 C C . LEU A 1 99 ? -19.503 -6.152 16.630 1.00 97.19 99 LEU A C 1
ATOM 772 O O . LEU A 1 99 ? -18.735 -6.363 17.573 1.00 97.19 99 LEU A O 1
ATOM 776 N N . LEU A 1 100 ? -19.728 -4.914 16.177 1.00 97.94 100 LEU A N 1
ATOM 777 C CA . LEU A 1 100 ? -19.081 -3.739 16.771 1.00 97.94 100 LEU A CA 1
ATOM 778 C C . LEU A 1 100 ? -19.548 -3.501 18.206 1.00 97.94 100 LEU A C 1
ATOM 780 O O . LEU A 1 100 ? -18.742 -3.122 19.057 1.00 97.94 100 LEU A O 1
ATOM 784 N N . ARG A 1 101 ? -20.827 -3.743 18.500 1.00 97.81 101 ARG A N 1
ATOM 785 C CA . ARG A 1 101 ? -21.361 -3.635 19.859 1.00 97.81 101 ARG A CA 1
ATOM 786 C C . ARG A 1 101 ? -20.730 -4.652 20.801 1.00 97.81 101 ARG A C 1
ATOM 788 O O . ARG A 1 101 ? -20.388 -4.283 21.922 1.00 97.81 101 ARG A O 1
ATOM 795 N N . ASP A 1 102 ? -20.540 -5.886 20.358 1.00 97.81 102 ASP A N 1
ATOM 796 C CA . ASP A 1 102 ? -19.930 -6.940 21.165 1.00 97.81 102 ASP A CA 1
ATOM 797 C C . ASP A 1 102 ? -18.453 -6.628 21.442 1.00 97.81 102 ASP A C 1
ATOM 799 O O . ASP A 1 102 ? -18.021 -6.632 22.599 1.00 97.81 102 ASP A O 1
ATOM 803 N N . ILE A 1 103 ? -17.693 -6.242 20.410 1.00 97.69 103 ILE A N 1
ATOM 804 C CA . ILE A 1 103 ? -16.266 -5.907 20.534 1.00 97.69 103 ILE A CA 1
ATOM 805 C C . ILE A 1 103 ? -16.058 -4.638 21.370 1.00 97.69 103 ILE A C 1
ATOM 807 O O . ILE A 1 103 ? -15.261 -4.624 22.314 1.00 97.69 103 ILE A O 1
ATOM 811 N N . PHE A 1 104 ? -16.760 -3.548 21.050 1.00 96.88 104 PHE A N 1
ATOM 812 C CA . PHE A 1 104 ? -16.535 -2.261 21.710 1.00 96.88 104 PHE A CA 1
ATOM 813 C C . PHE A 1 104 ? -17.297 -2.117 23.028 1.00 96.88 104 PHE A C 1
ATOM 815 O O . PHE A 1 104 ? -16.879 -1.327 23.883 1.00 96.88 104 PHE A O 1
ATOM 822 N N . SER A 1 105 ? -18.331 -2.926 23.265 1.00 95.69 105 SER A N 1
ATOM 823 C CA . SER A 1 105 ? -19.100 -2.964 24.513 1.00 95.69 105 SER A CA 1
ATOM 824 C C . SER A 1 105 ? -19.550 -1.553 24.938 1.00 95.69 105 SER A C 1
ATOM 826 O O . SER A 1 105 ? -20.215 -0.857 24.176 1.00 95.69 105 SER A O 1
ATOM 828 N N . ALA A 1 106 ? -19.167 -1.080 26.132 1.00 93.06 106 ALA A N 1
ATOM 829 C CA . ALA A 1 106 ? -19.513 0.262 26.612 1.00 93.06 106 ALA A CA 1
ATOM 830 C C . ALA A 1 106 ? -18.960 1.408 25.737 1.00 93.06 106 ALA A C 1
ATOM 832 O O . ALA A 1 106 ? -19.552 2.485 25.709 1.00 93.06 106 ALA A O 1
ATOM 833 N N . ASP A 1 107 ? -17.875 1.173 24.989 1.00 93.81 107 ASP A N 1
ATOM 834 C CA . ASP A 1 107 ? -17.272 2.172 24.094 1.00 93.81 107 ASP A CA 1
ATOM 835 C C . ASP A 1 107 ? -17.964 2.221 22.721 1.00 93.81 107 ASP A C 1
ATOM 837 O O . ASP A 1 107 ? -17.596 3.043 21.883 1.00 93.81 107 ASP A O 1
ATOM 841 N N . PHE A 1 108 ? -18.972 1.373 22.471 1.00 96.50 108 PHE A N 1
ATOM 842 C CA . PHE A 1 108 ? -19.691 1.345 21.194 1.00 96.50 108 PHE A CA 1
ATOM 843 C C . PHE A 1 108 ? -20.330 2.700 20.856 1.00 96.50 108 PHE A C 1
ATOM 845 O O . PHE A 1 108 ? -20.318 3.109 19.704 1.00 96.50 108 PHE A O 1
ATOM 852 N N . VAL A 1 109 ? -20.778 3.468 21.855 1.00 94.44 109 VAL A N 1
ATOM 853 C CA . VAL A 1 109 ? -21.289 4.836 21.638 1.00 94.44 109 VAL A CA 1
ATOM 854 C C . VAL A 1 109 ? -20.249 5.771 21.003 1.00 94.44 109 VAL A C 1
ATOM 856 O O . VAL A 1 109 ? -20.600 6.697 20.281 1.00 94.44 109 VAL A O 1
ATOM 859 N N . ILE A 1 110 ? -18.958 5.535 21.244 1.00 93.94 110 ILE A N 1
ATOM 860 C CA . ILE A 1 110 ? -17.888 6.329 20.634 1.00 93.94 110 ILE A CA 1
ATOM 861 C C . ILE A 1 110 ? -17.695 5.920 19.172 1.00 93.94 110 ILE A C 1
ATOM 863 O O . ILE A 1 110 ? -17.465 6.783 18.330 1.00 93.94 110 ILE A O 1
ATOM 867 N N . VAL A 1 111 ? -17.833 4.627 18.867 1.00 95.94 111 VAL A N 1
ATOM 868 C CA . VAL A 1 111 ? -17.837 4.120 17.488 1.00 95.94 111 VAL A CA 1
ATOM 869 C C . VAL A 1 111 ? -19.016 4.703 16.711 1.00 95.94 111 VAL A C 1
ATOM 871 O O . VAL A 1 111 ? -18.811 5.228 15.622 1.00 95.94 111 VAL A O 1
ATOM 874 N N . GLU A 1 112 ? -20.211 4.717 17.306 1.00 96.31 112 GLU A N 1
ATOM 875 C CA . GLU A 1 112 ? -21.397 5.364 16.734 1.00 96.31 112 GLU A CA 1
ATOM 876 C C . GLU A 1 112 ? -21.133 6.837 16.416 1.00 96.31 112 GLU A C 1
ATOM 878 O O . GLU A 1 112 ? -21.381 7.288 15.298 1.00 96.31 112 GLU A O 1
ATOM 883 N N . ASN A 1 113 ? -20.582 7.587 17.374 1.00 94.81 113 ASN A N 1
ATOM 884 C CA . ASN A 1 113 ? -20.257 8.995 17.162 1.00 94.81 113 ASN A CA 1
ATOM 885 C C . ASN A 1 113 ? -19.229 9.178 16.041 1.00 94.81 113 ASN A C 1
ATOM 887 O O . ASN A 1 113 ? -19.392 10.078 15.226 1.00 94.81 113 ASN A O 1
ATOM 891 N N . LEU A 1 114 ? -18.202 8.325 15.978 1.00 94.81 114 LEU A N 1
ATOM 892 C CA . LEU A 1 114 ? -17.184 8.381 14.931 1.00 94.81 114 LEU A CA 1
ATOM 893 C C . LEU A 1 114 ? -17.776 8.104 13.543 1.00 94.81 114 LEU A C 1
ATOM 895 O O . LEU A 1 114 ? -17.463 8.810 12.592 1.00 94.81 114 LEU A O 1
ATOM 899 N N . ILE A 1 115 ? -18.642 7.098 13.413 1.00 95.50 115 ILE A N 1
ATOM 900 C CA . ILE A 1 115 ? -19.270 6.730 12.135 1.00 95.50 115 ILE A CA 1
ATOM 901 C C . ILE A 1 115 ? -20.171 7.856 11.608 1.00 95.50 115 ILE A C 1
ATOM 903 O O . ILE A 1 115 ? -20.189 8.112 10.402 1.00 95.50 115 ILE A O 1
ATOM 907 N N . HIS A 1 116 ? -20.886 8.546 12.499 1.00 93.12 116 HIS A N 1
ATOM 908 C CA . HIS A 1 116 ? -21.869 9.570 12.133 1.00 93.12 116 HIS A CA 1
ATOM 909 C C . HIS A 1 116 ? -21.321 11.004 12.115 1.00 93.12 116 HIS A C 1
ATOM 911 O O . HIS A 1 116 ? -22.016 11.896 11.630 1.00 93.12 116 HIS A O 1
ATOM 917 N N . SER A 1 117 ? -20.110 11.251 12.623 1.00 90.69 117 SER A N 1
ATOM 918 C CA . SER A 1 117 ? -19.479 12.573 12.561 1.00 90.69 117 SER A CA 1
ATOM 919 C C . SER A 1 117 ? -18.939 12.891 11.169 1.00 90.69 117 SER A C 1
ATOM 921 O O . SER A 1 117 ? -18.809 12.002 10.317 1.00 90.69 117 SER A O 1
ATOM 923 N N . GLU A 1 118 ? -18.568 14.154 10.958 1.00 89.81 118 GLU A N 1
ATOM 924 C CA . GLU A 1 118 ? -17.800 14.545 9.780 1.00 89.81 118 GLU A CA 1
ATOM 925 C C . GLU A 1 118 ? -16.360 13.991 9.869 1.00 89.81 118 GLU A C 1
ATOM 927 O O . GLU A 1 118 ? -15.862 13.742 10.977 1.00 89.81 118 GLU A O 1
ATOM 932 N N . PRO A 1 119 ? -15.675 13.756 8.732 1.00 86.69 119 PRO A N 1
ATOM 933 C CA . PRO A 1 119 ? -14.305 13.231 8.704 1.00 86.69 119 PRO A CA 1
ATOM 934 C C . PRO A 1 119 ? -13.311 14.017 9.571 1.00 86.69 119 PRO A C 1
ATOM 936 O O . PRO A 1 119 ? -12.498 13.433 10.288 1.00 86.69 119 PRO A O 1
ATOM 939 N N . GLU A 1 120 ? -13.386 15.348 9.550 1.00 86.88 120 GLU A N 1
ATOM 940 C CA . GLU A 1 120 ? -12.504 16.239 10.310 1.00 86.88 120 GLU A CA 1
ATOM 941 C C . GLU A 1 120 ? -12.621 16.087 11.836 1.00 86.88 120 GLU A C 1
ATOM 943 O O . GLU A 1 120 ? -11.677 16.417 12.564 1.00 86.88 120 GLU A O 1
ATOM 948 N N . ASP A 1 121 ? -13.736 15.546 12.329 1.00 89.31 121 ASP A N 1
ATOM 949 C CA . ASP A 1 121 ? -13.995 15.398 13.761 1.00 89.31 121 ASP A CA 1
ATOM 950 C C . ASP A 1 121 ? -13.267 14.191 14.369 1.00 89.31 121 ASP A C 1
ATOM 952 O O . ASP A 1 121 ? -13.010 14.169 15.579 1.00 89.31 121 ASP A O 1
ATOM 956 N N . GLY A 1 122 ? -12.877 13.203 13.550 1.00 90.38 122 GLY A N 1
ATOM 957 C CA . GLY A 1 122 ? -12.274 11.945 14.006 1.00 90.38 122 GLY A CA 1
ATOM 958 C C . GLY A 1 122 ? -11.037 12.149 14.888 1.00 90.38 122 GLY A C 1
ATOM 959 O O . GLY A 1 122 ? -10.880 11.488 15.919 1.00 90.38 122 GLY A O 1
ATOM 960 N N . TYR A 1 123 ? -10.200 13.138 14.550 1.00 93.69 123 TYR A N 1
ATOM 961 C CA . TYR A 1 123 ? -9.022 13.494 15.347 1.00 93.69 123 TYR A CA 1
ATOM 962 C C . TYR A 1 123 ? -9.392 13.961 16.764 1.00 93.69 123 TYR A C 1
ATOM 964 O O . TYR A 1 123 ? -8.730 13.575 17.729 1.00 93.69 123 TYR A O 1
ATOM 972 N N . GLN A 1 124 ? -10.422 14.797 16.916 1.00 92.25 124 GLN A N 1
ATOM 973 C CA . GLN A 1 124 ? -10.809 15.326 18.230 1.00 92.25 124 GLN A CA 1
ATOM 974 C C . GLN A 1 124 ? -11.587 14.293 19.044 1.00 92.25 124 GLN A C 1
ATOM 976 O O . GLN A 1 124 ? -11.352 14.163 20.246 1.00 92.25 124 GLN A O 1
ATOM 981 N N . LEU A 1 125 ? -12.449 13.508 18.393 1.00 91.62 125 LEU A N 1
ATOM 982 C CA . LEU A 1 125 ? -13.220 12.442 19.038 1.00 91.62 125 LEU A CA 1
ATOM 983 C C . LEU A 1 125 ? -12.319 11.423 19.740 1.00 91.62 125 LEU A C 1
ATOM 985 O O . LEU A 1 125 ? -12.579 11.031 20.879 1.00 91.62 125 LEU A O 1
ATOM 989 N N . LEU A 1 126 ? -11.219 11.037 19.097 1.00 94.25 126 LEU A N 1
ATOM 990 C CA . LEU A 1 126 ? -10.270 10.088 19.668 1.00 94.25 126 LEU A CA 1
ATOM 991 C C . LEU A 1 126 ? -9.301 10.695 20.688 1.00 94.25 126 LEU A C 1
ATOM 993 O O . LEU A 1 126 ? -8.666 9.949 21.442 1.00 94.25 126 LEU A O 1
ATOM 997 N N . LYS A 1 127 ? -9.193 12.027 20.772 1.00 94.62 127 LYS A N 1
ATOM 998 C CA . LYS A 1 127 ? -8.218 12.673 21.659 1.00 94.62 127 LYS A CA 1
ATOM 999 C C . LYS A 1 127 ? -8.509 12.362 23.125 1.00 94.62 127 LYS A C 1
ATOM 1001 O O . LYS A 1 127 ? -7.596 12.005 23.867 1.00 94.62 127 LYS A O 1
ATOM 1006 N N . ALA A 1 128 ? -9.784 12.402 23.508 1.00 90.44 128 ALA A N 1
ATOM 1007 C CA . ALA A 1 128 ? -10.224 12.067 24.860 1.00 90.44 128 ALA A CA 1
ATOM 1008 C C . ALA A 1 128 ? -9.927 10.600 25.231 1.00 90.44 128 ALA A C 1
ATOM 1010 O O . ALA A 1 128 ? -9.544 10.315 26.365 1.00 90.44 128 ALA A O 1
ATOM 1011 N N . ILE A 1 129 ? -10.043 9.671 24.270 1.00 93.31 129 ILE A N 1
ATOM 1012 C CA . ILE A 1 129 ? -9.673 8.261 24.472 1.00 93.31 129 ILE A CA 1
ATOM 1013 C C . ILE A 1 129 ? -8.169 8.132 24.709 1.00 93.31 129 ILE A C 1
ATOM 1015 O O . ILE A 1 129 ? -7.757 7.379 25.591 1.00 93.31 129 ILE A O 1
ATOM 1019 N N . TYR A 1 130 ? -7.360 8.853 23.929 1.00 95.94 130 TYR A N 1
ATOM 1020 C CA . TYR A 1 130 ? -5.903 8.795 24.001 1.00 95.94 130 TYR A CA 1
ATOM 1021 C C . TYR A 1 130 ? -5.333 9.349 25.314 1.00 95.94 130 TYR A C 1
ATOM 1023 O O . TYR A 1 130 ? -4.348 8.816 25.832 1.00 95.94 130 TYR A O 1
ATOM 1031 N N . GLU A 1 131 ? -5.924 10.415 25.854 1.00 95.69 131 GLU A N 1
ATOM 1032 C CA . GLU A 1 131 ? -5.431 11.086 27.065 1.00 95.69 131 GLU A CA 1
ATOM 1033 C C . GLU A 1 131 ? -5.545 10.219 28.325 1.00 95.69 131 GLU A C 1
ATOM 1035 O O . GLU A 1 131 ? -4.730 10.348 29.242 1.00 95.69 131 GLU A O 1
ATOM 1040 N N . ASN A 1 132 ? -6.498 9.287 28.360 1.00 95.25 132 ASN A N 1
ATOM 1041 C CA . ASN A 1 132 ? -6.617 8.309 29.433 1.00 95.25 132 ASN A CA 1
ATOM 1042 C C . ASN A 1 132 ? -5.945 6.983 29.032 1.00 95.25 132 ASN A C 1
ATOM 1044 O O . ASN A 1 132 ? -6.300 6.337 28.051 1.00 95.25 132 ASN A O 1
ATOM 1048 N N . ASN A 1 133 ? -4.956 6.550 29.820 1.00 95.50 133 ASN A N 1
ATOM 1049 C CA . ASN A 1 133 ? -4.169 5.362 29.495 1.00 95.50 133 ASN A CA 1
ATOM 1050 C C . ASN A 1 133 ? -4.998 4.066 29.460 1.00 95.50 133 ASN A C 1
ATOM 1052 O O . ASN A 1 133 ? -4.741 3.219 28.609 1.00 95.50 133 ASN A O 1
ATOM 1056 N N . GLU A 1 134 ? -5.967 3.895 30.359 1.00 94.69 134 GLU A N 1
ATOM 1057 C CA . GLU A 1 134 ? -6.794 2.684 30.409 1.00 94.69 134 GLU A CA 1
ATOM 1058 C C . GLU A 1 134 ? -7.702 2.598 29.183 1.00 94.69 134 GLU A C 1
ATOM 1060 O O . GLU A 1 134 ? -7.705 1.580 28.485 1.00 94.69 134 GLU A O 1
ATOM 1065 N N . THR A 1 135 ? -8.401 3.689 28.857 1.00 93.25 135 THR A N 1
ATOM 1066 C CA . THR A 1 135 ? -9.251 3.753 27.661 1.00 93.25 135 THR A CA 1
ATOM 1067 C C . THR A 1 135 ? -8.422 3.619 26.395 1.00 93.25 135 THR A C 1
ATOM 1069 O O . THR A 1 135 ? -8.796 2.858 25.511 1.00 93.25 135 THR A O 1
ATOM 1072 N N . ARG A 1 136 ? -7.250 4.256 26.322 1.00 96.00 136 ARG A N 1
ATOM 1073 C CA . ARG A 1 136 ? -6.328 4.154 25.185 1.00 96.00 136 ARG A CA 1
ATOM 1074 C C . ARG A 1 136 ? -5.905 2.715 24.891 1.00 96.00 136 ARG A C 1
ATOM 1076 O O . ARG A 1 136 ? -5.896 2.308 23.728 1.00 96.00 136 ARG A O 1
ATOM 1083 N N . GLN A 1 137 ? -5.523 1.953 25.919 1.00 96.69 137 GLN A N 1
ATOM 1084 C CA . GLN A 1 137 ? -5.116 0.552 25.747 1.00 96.69 137 GLN A CA 1
ATOM 1085 C C . GLN A 1 137 ? -6.313 -0.349 25.431 1.00 96.69 137 GLN A C 1
ATOM 1087 O O . GLN A 1 137 ? -6.208 -1.212 24.561 1.00 96.69 137 GLN A O 1
ATOM 1092 N N . SER A 1 138 ? -7.453 -0.118 26.088 1.00 96.06 138 SER A N 1
ATOM 1093 C CA . SER A 1 138 ? -8.710 -0.825 25.812 1.00 96.06 138 SER A CA 1
ATOM 1094 C C . SER A 1 138 ? -9.144 -0.642 24.356 1.00 96.06 138 SER A C 1
ATOM 1096 O O . SER A 1 138 ? -9.371 -1.618 23.645 1.00 96.06 138 SER A O 1
ATOM 1098 N N . TRP A 1 139 ? -9.185 0.602 23.877 1.00 95.75 139 TRP A N 1
ATOM 1099 C CA . TRP A 1 139 ? -9.625 0.930 22.523 1.00 95.75 139 TRP A CA 1
ATOM 1100 C C . TRP A 1 139 ? -8.672 0.378 21.466 1.00 95.75 139 TRP A C 1
ATOM 1102 O O . TRP A 1 139 ? -9.122 -0.203 20.482 1.00 95.75 139 TRP A O 1
ATOM 1112 N N . LYS A 1 140 ? -7.355 0.453 21.724 1.00 97.25 140 LYS A N 1
ATOM 1113 C CA . LYS A 1 140 ? -6.355 -0.245 20.911 1.00 97.25 140 LYS A CA 1
ATOM 1114 C C . LYS A 1 140 ? -6.703 -1.730 20.811 1.00 97.25 140 LYS A C 1
ATOM 1116 O O . LYS A 1 140 ? -6.922 -2.209 19.708 1.00 97.25 140 LYS A O 1
ATOM 1121 N N . LYS A 1 141 ? -6.820 -2.435 21.940 1.00 97.62 141 LYS A N 1
ATOM 1122 C CA . LYS A 1 141 ? -7.102 -3.878 21.970 1.00 97.62 141 LYS A CA 1
ATOM 1123 C C . LYS A 1 141 ? -8.386 -4.249 21.221 1.00 97.62 141 LYS A C 1
ATOM 1125 O O . LYS A 1 141 ? -8.373 -5.217 20.476 1.00 97.62 141 LYS A O 1
ATOM 1130 N N . LYS A 1 142 ? -9.453 -3.462 21.359 1.00 97.62 142 LYS A N 1
ATOM 1131 C CA . LYS A 1 142 ? -10.735 -3.676 20.661 1.00 97.62 142 LYS A CA 1
ATOM 1132 C C . LYS A 1 142 ? -10.600 -3.599 19.144 1.00 97.62 142 LYS A C 1
ATOM 1134 O O . LYS A 1 142 ? -11.138 -4.437 18.429 1.00 97.62 142 LYS A O 1
ATOM 1139 N N . LEU A 1 143 ? -9.835 -2.631 18.653 1.00 97.06 143 LEU A N 1
ATOM 1140 C CA . LEU A 1 143 ? -9.565 -2.493 17.224 1.00 97.06 143 LEU A CA 1
ATOM 1141 C C . LEU A 1 143 ? -8.663 -3.631 16.708 1.00 97.06 143 LEU A C 1
ATOM 1143 O O . LEU A 1 143 ? -8.881 -4.143 15.613 1.00 97.06 143 LEU A O 1
ATOM 1147 N N . GLN A 1 144 ? -7.708 -4.092 17.527 1.00 97.44 144 GLN A N 1
ATOM 1148 C CA . GLN A 1 144 ? -6.922 -5.297 17.229 1.00 97.44 144 GLN A CA 1
ATOM 1149 C C . GLN A 1 144 ? -7.810 -6.548 17.166 1.00 97.44 144 GLN A C 1
ATOM 1151 O O . GLN A 1 144 ? -7.641 -7.361 16.263 1.00 97.44 144 GLN A O 1
ATOM 1156 N N . ASP A 1 145 ? -8.775 -6.679 18.081 1.00 97.81 145 ASP A N 1
ATOM 1157 C CA . ASP A 1 145 ? -9.728 -7.793 18.114 1.00 97.81 145 ASP A CA 1
ATOM 1158 C C . ASP A 1 145 ? -10.624 -7.802 16.879 1.00 97.81 145 ASP A C 1
ATOM 1160 O O . ASP A 1 145 ? -10.780 -8.849 16.253 1.00 97.81 145 ASP A O 1
ATOM 1164 N N . LEU A 1 146 ? -11.118 -6.637 16.450 1.00 97.69 146 LEU A N 1
ATOM 1165 C CA . LEU A 1 146 ? -11.815 -6.508 15.170 1.00 97.69 146 LEU A CA 1
ATOM 1166 C C . LEU A 1 146 ? -10.924 -6.961 14.003 1.00 97.69 146 LEU A C 1
ATOM 1168 O O . LEU A 1 146 ? -11.368 -7.742 13.163 1.00 97.69 146 LEU A O 1
ATOM 1172 N N . GLY A 1 147 ? -9.651 -6.561 13.989 1.00 96.06 147 GLY A N 1
ATOM 1173 C CA . GLY A 1 147 ? -8.657 -7.014 13.011 1.00 96.06 147 GLY A CA 1
ATOM 1174 C C . GLY A 1 147 ? -8.355 -8.519 13.031 1.00 96.06 147 GLY A C 1
ATOM 1175 O O . GLY A 1 147 ? -7.779 -9.046 12.079 1.00 96.06 147 GLY A O 1
ATOM 1176 N N . GLN A 1 148 ? -8.747 -9.245 14.079 1.00 95.00 148 GLN A N 1
ATOM 1177 C CA . GLN A 1 148 ? -8.629 -10.706 14.158 1.00 95.00 148 GLN A CA 1
ATOM 1178 C C . GLN A 1 148 ? -9.880 -11.443 13.655 1.00 95.00 148 GLN A C 1
ATOM 1180 O O . GLN A 1 148 ? -9.796 -12.639 13.372 1.00 95.00 148 GLN A O 1
ATOM 1185 N N . THR A 1 149 ? -11.009 -10.749 13.496 1.00 95.75 149 THR A N 1
ATOM 1186 C CA . THR A 1 149 ? -12.242 -11.322 12.930 1.00 95.75 149 THR A CA 1
ATOM 1187 C C . THR A 1 149 ? -12.169 -11.445 11.407 1.00 95.75 149 THR A C 1
ATOM 1189 O O . THR A 1 149 ? -11.454 -10.692 10.741 1.00 95.75 149 THR A O 1
ATOM 1192 N N . ALA A 1 150 ? -12.906 -12.401 10.833 1.00 94.56 150 ALA A N 1
ATOM 1193 C CA . ALA A 1 150 ? -12.969 -12.558 9.380 1.00 94.56 150 ALA A CA 1
ATOM 1194 C C . ALA A 1 150 ? -13.690 -11.367 8.732 1.00 94.56 150 ALA A C 1
ATOM 1196 O O . ALA A 1 150 ? -13.272 -10.875 7.684 1.00 94.56 150 ALA A O 1
ATOM 1197 N N . GLU A 1 151 ? -14.730 -10.877 9.395 1.00 94.31 151 GLU A N 1
ATOM 1198 C CA . GLU A 1 151 ? -15.573 -9.757 9.001 1.00 94.31 151 GLU A CA 1
ATOM 1199 C C . GLU A 1 151 ? -14.768 -8.454 8.993 1.00 94.31 151 GLU A C 1
ATOM 1201 O O . GLU A 1 151 ? -14.711 -7.776 7.968 1.00 94.31 151 GLU A O 1
ATOM 1206 N N . GLY A 1 152 ? -14.048 -8.144 10.078 1.00 95.25 152 GLY A N 1
ATOM 1207 C CA . GLY A 1 152 ? -13.206 -6.948 10.161 1.00 95.25 152 GLY A CA 1
ATOM 1208 C C . GLY A 1 152 ? -12.131 -6.902 9.073 1.00 95.25 152 GLY A C 1
ATOM 1209 O O . GLY A 1 152 ? -11.950 -5.868 8.431 1.00 95.25 152 GLY A O 1
ATOM 1210 N N . ARG A 1 153 ? -11.469 -8.034 8.793 1.00 95.38 153 ARG A N 1
ATOM 1211 C CA . ARG A 1 153 ? -10.497 -8.152 7.687 1.00 95.38 153 ARG A CA 1
ATOM 1212 C C . ARG A 1 153 ? -11.153 -7.990 6.321 1.00 95.38 153 ARG A C 1
ATOM 1214 O O . ARG A 1 153 ? -10.608 -7.314 5.455 1.00 95.38 153 ARG A O 1
ATOM 1221 N N . THR A 1 154 ? -12.326 -8.592 6.137 1.00 95.31 154 THR A N 1
ATOM 1222 C CA . THR A 1 154 ? -13.082 -8.506 4.884 1.00 95.31 154 THR A CA 1
ATOM 1223 C C . THR A 1 154 ? -13.464 -7.061 4.593 1.00 95.31 154 THR A C 1
ATOM 1225 O O . THR A 1 154 ? -13.149 -6.564 3.517 1.00 95.31 154 THR A O 1
ATOM 1228 N N . PHE A 1 155 ? -14.058 -6.347 5.549 1.00 97.31 155 PHE A N 1
ATOM 1229 C CA . PHE A 1 155 ? -14.446 -4.950 5.348 1.00 97.31 155 PHE A CA 1
ATOM 1230 C C . PHE A 1 155 ? -13.254 -4.002 5.209 1.00 97.31 155 PHE A C 1
ATOM 1232 O O . PHE A 1 155 ? -13.336 -3.047 4.440 1.00 97.31 155 PHE A O 1
ATOM 1239 N N . TYR A 1 156 ? -12.130 -4.293 5.867 1.00 96.88 156 TYR A N 1
ATOM 1240 C CA . TYR A 1 156 ? -10.878 -3.569 5.648 1.00 96.88 156 TYR A CA 1
ATOM 1241 C C . TYR A 1 156 ? -10.414 -3.670 4.183 1.00 96.88 156 TYR A C 1
ATOM 1243 O O . TYR A 1 156 ? -10.134 -2.655 3.545 1.00 96.88 156 TYR A O 1
ATOM 1251 N N . GLU A 1 157 ? -10.388 -4.884 3.626 1.00 94.88 157 GLU A N 1
ATOM 1252 C CA . GLU A 1 157 ? -10.027 -5.138 2.222 1.00 94.88 157 GLU A CA 1
ATOM 1253 C C . GLU A 1 157 ? -11.038 -4.551 1.230 1.00 94.88 157 GLU A C 1
ATOM 1255 O O . GLU A 1 157 ? -10.653 -3.955 0.220 1.00 94.88 157 GLU A O 1
ATOM 1260 N N . LEU A 1 158 ? -12.336 -4.691 1.515 1.00 95.12 158 LEU A N 1
ATOM 1261 C CA . LEU A 1 158 ? -13.396 -4.117 0.687 1.00 95.12 158 LEU A CA 1
ATOM 1262 C C . LEU A 1 158 ? -13.265 -2.598 0.620 1.00 95.12 158 LEU A C 1
ATOM 1264 O O . LEU A 1 158 ? -13.284 -2.035 -0.473 1.00 95.12 158 LEU A O 1
ATOM 1268 N N . TYR A 1 159 ? -13.073 -1.936 1.761 1.00 96.75 159 TYR A N 1
ATOM 1269 C CA . TYR A 1 159 ? -12.895 -0.490 1.781 1.00 96.75 159 TYR A CA 1
ATOM 1270 C C . TYR A 1 159 ? -11.644 -0.070 0.991 1.00 96.75 159 TYR A C 1
ATOM 1272 O O . TYR A 1 159 ? -11.705 0.868 0.197 1.00 96.75 159 TYR A O 1
ATOM 1280 N N . ALA A 1 160 ? -10.536 -0.808 1.125 1.00 95.19 160 ALA A N 1
ATOM 1281 C CA . ALA A 1 160 ? -9.287 -0.538 0.411 1.00 95.19 160 ALA A CA 1
ATOM 1282 C C . ALA A 1 160 ? -9.403 -0.653 -1.115 1.00 95.19 160 ALA A C 1
ATOM 1284 O O . ALA A 1 160 ? -8.937 0.240 -1.830 1.00 95.19 160 ALA A O 1
ATOM 1285 N N . PHE A 1 161 ? -10.016 -1.725 -1.622 1.00 94.50 161 PHE A N 1
ATOM 1286 C CA . PHE A 1 161 ? -9.942 -2.086 -3.046 1.00 94.50 161 PHE A CA 1
ATOM 1287 C C . PHE A 1 161 ? -11.271 -2.067 -3.797 1.00 94.50 161 PHE A C 1
ATOM 1289 O O . PHE A 1 161 ? -11.277 -2.317 -5.002 1.00 94.50 161 PHE A O 1
ATOM 1296 N N . GLN A 1 162 ? -12.389 -1.794 -3.128 1.00 91.88 162 GLN A N 1
ATOM 1297 C CA . GLN A 1 162 ? -13.718 -1.756 -3.751 1.00 91.88 162 GLN A CA 1
ATOM 1298 C C . GLN A 1 162 ? -14.458 -0.437 -3.516 1.00 91.88 162 GLN A C 1
ATOM 1300 O O . GLN A 1 162 ? -15.640 -0.332 -3.832 1.00 91.88 162 GLN A O 1
ATOM 1305 N N . THR A 1 163 ? -13.769 0.585 -3.005 1.00 92.56 163 THR A N 1
ATOM 1306 C CA . THR A 1 163 ? -14.315 1.939 -2.877 1.00 92.56 163 THR A CA 1
ATOM 1307 C C . THR A 1 163 ? -13.408 2.956 -3.556 1.00 92.56 163 THR A C 1
ATOM 1309 O O . THR A 1 163 ? -12.194 2.771 -3.653 1.00 92.56 163 THR A O 1
ATOM 1312 N N . ASP A 1 164 ? -13.997 4.074 -3.973 1.00 92.56 164 ASP A N 1
ATOM 1313 C CA . ASP A 1 164 ? -13.265 5.225 -4.506 1.00 92.56 164 ASP A CA 1
ATOM 1314 C C . ASP A 1 164 ? -12.743 6.165 -3.409 1.00 92.56 164 ASP A C 1
ATOM 1316 O O . ASP A 1 164 ? -12.332 7.288 -3.699 1.00 92.56 164 ASP A O 1
ATOM 1320 N N . GLU A 1 165 ? -12.739 5.711 -2.154 1.00 91.31 165 GLU A N 1
ATOM 1321 C CA . GLU A 1 165 ? -12.408 6.532 -0.987 1.00 91.31 165 GLU A CA 1
ATOM 1322 C C . GLU A 1 165 ? -10.981 6.290 -0.465 1.00 91.31 165 GLU A C 1
ATOM 1324 O O . GLU A 1 165 ? -10.508 7.083 0.345 1.00 91.31 165 GLU A O 1
ATOM 1329 N N . TRP A 1 166 ? -10.264 5.253 -0.937 1.00 93.81 166 TRP A N 1
ATOM 1330 C CA . TRP A 1 166 ? -8.924 4.929 -0.418 1.00 93.81 166 TRP A CA 1
ATOM 1331 C C . TRP A 1 166 ? -7.861 4.545 -1.465 1.00 93.81 166 TRP A C 1
ATOM 1333 O O . TRP A 1 166 ? -7.244 5.433 -2.060 1.00 93.81 166 TRP A O 1
ATOM 1343 N N . LEU A 1 167 ? -7.577 3.251 -1.692 1.00 94.88 167 LEU A N 1
ATOM 1344 C CA . LEU A 1 167 ? -6.452 2.850 -2.552 1.00 94.88 167 LEU A CA 1
ATOM 1345 C C . LEU A 1 167 ? -6.815 2.854 -4.037 1.00 94.88 167 LEU A C 1
ATOM 1347 O O . LEU A 1 167 ? -5.953 3.161 -4.861 1.00 94.88 167 LEU A O 1
ATOM 1351 N N . VAL A 1 168 ? -8.066 2.571 -4.411 1.00 95.44 168 VAL A N 1
ATOM 1352 C CA . VAL A 1 168 ? -8.472 2.493 -5.830 1.00 95.44 168 VAL A CA 1
ATOM 1353 C C . VAL A 1 168 ? -8.127 3.769 -6.622 1.00 95.44 168 VAL A C 1
ATOM 1355 O O . VAL A 1 168 ? -7.524 3.647 -7.696 1.00 95.44 168 VAL A O 1
ATOM 1358 N N . PRO A 1 169 ? -8.378 4.999 -6.124 1.00 95.00 169 PRO A N 1
ATOM 1359 C CA . PRO A 1 169 ? -7.948 6.217 -6.814 1.00 95.00 169 PRO A CA 1
ATOM 1360 C C . PRO A 1 169 ? -6.427 6.322 -6.992 1.00 95.00 169 PRO A C 1
ATOM 1362 O O . PRO A 1 169 ? -5.962 6.819 -8.021 1.00 95.00 169 PRO A O 1
ATOM 1365 N N . ASN A 1 170 ? -5.639 5.850 -6.020 1.00 95.94 170 ASN A N 1
ATOM 1366 C CA . ASN A 1 170 ? -4.177 5.830 -6.113 1.00 95.94 170 ASN A CA 1
ATOM 1367 C C . ASN A 1 170 ? -3.717 4.835 -7.181 1.00 95.94 170 ASN A C 1
ATOM 1369 O O . ASN A 1 170 ? -2.878 5.178 -8.014 1.00 95.94 170 ASN A O 1
ATOM 1373 N N . PHE A 1 171 ? -4.323 3.648 -7.226 1.00 97.31 171 PHE A N 1
ATOM 1374 C CA . PHE A 1 171 ? -4.072 2.661 -8.272 1.00 97.31 171 PHE A CA 1
ATOM 1375 C C . PHE A 1 171 ? -4.407 3.208 -9.661 1.00 97.31 171 PHE A C 1
ATOM 1377 O O . PHE A 1 171 ? -3.563 3.124 -10.550 1.00 97.31 171 PHE A O 1
ATOM 1384 N N . ARG A 1 172 ? -5.570 3.850 -9.853 1.00 96.56 172 ARG A N 1
ATOM 1385 C CA . ARG A 1 172 ? -5.920 4.481 -11.142 1.00 96.56 172 ARG A CA 1
ATOM 1386 C C . ARG A 1 172 ? -4.865 5.480 -11.602 1.00 96.56 172 ARG A C 1
ATOM 1388 O O . ARG A 1 172 ? -4.562 5.540 -12.788 1.00 96.56 172 ARG A O 1
ATOM 1395 N N . LYS A 1 173 ? -4.302 6.269 -10.683 1.00 97.44 173 LYS A N 1
ATOM 1396 C CA . LYS A 1 173 ? -3.235 7.223 -11.008 1.00 97.44 173 LYS A CA 1
ATOM 1397 C C . LYS A 1 173 ? -1.919 6.522 -11.343 1.00 97.44 173 LYS A C 1
ATOM 1399 O O . LYS A 1 173 ? -1.318 6.855 -12.355 1.00 97.44 173 LYS A O 1
ATOM 1404 N N . LEU A 1 174 ? -1.484 5.558 -10.531 1.00 98.19 174 LEU A N 1
ATOM 1405 C CA . LEU A 1 174 ? -0.223 4.836 -10.742 1.00 98.19 174 LEU A CA 1
ATOM 1406 C C . LEU A 1 174 ? -0.238 4.032 -12.043 1.00 98.19 174 LEU A C 1
ATOM 1408 O O . LEU A 1 174 ? 0.732 4.061 -12.793 1.00 98.19 174 LEU A O 1
ATOM 1412 N N . TYR A 1 175 ? -1.359 3.385 -12.365 1.00 98.00 175 TYR A N 1
ATOM 1413 C CA . TYR A 1 175 ? -1.507 2.612 -13.598 1.00 98.00 175 TYR A CA 1
ATOM 1414 C C . TYR A 1 175 ? -1.467 3.473 -14.871 1.00 98.00 175 TYR A C 1
ATOM 1416 O O . TYR A 1 175 ? -1.215 2.927 -15.939 1.00 98.00 175 TYR A O 1
ATOM 1424 N N . ARG A 1 176 ? -1.620 4.805 -14.782 1.00 97.12 176 ARG A N 1
ATOM 1425 C CA . ARG A 1 176 ? -1.374 5.710 -15.925 1.00 97.12 176 ARG A CA 1
ATOM 1426 C C . ARG A 1 176 ? 0.097 5.777 -16.329 1.00 97.12 176 ARG A C 1
ATOM 1428 O O . ARG A 1 176 ? 0.369 6.122 -17.468 1.00 97.12 176 ARG A O 1
ATOM 1435 N N . LEU A 1 177 ? 1.018 5.409 -15.434 1.00 98.25 177 LEU A N 1
ATOM 1436 C CA . LEU A 1 177 ? 2.456 5.347 -15.718 1.00 98.25 177 LEU A CA 1
ATOM 1437 C C . LEU A 1 177 ? 2.840 4.133 -16.582 1.00 98.25 177 LEU A C 1
ATOM 1439 O O . LEU A 1 177 ? 4.011 3.944 -16.903 1.00 98.25 177 LEU A O 1
ATOM 1443 N N . ILE A 1 178 ? 1.879 3.268 -16.921 1.00 98.00 178 ILE A N 1
ATOM 1444 C CA . ILE A 1 178 ? 2.073 2.090 -17.766 1.00 98.00 178 ILE A CA 1
ATOM 1445 C C . ILE A 1 178 ? 1.330 2.332 -19.087 1.00 98.00 178 ILE A C 1
ATOM 1447 O O . ILE A 1 178 ? 0.096 2.357 -19.083 1.00 98.00 178 ILE A O 1
ATOM 1451 N N . PRO A 1 179 ? 2.039 2.458 -20.225 1.00 94.81 179 PRO A N 1
ATOM 1452 C CA . PRO A 1 179 ? 1.402 2.513 -21.537 1.00 94.81 179 PRO A CA 1
ATOM 1453 C C . PRO A 1 179 ? 0.528 1.277 -21.761 1.00 94.81 179 PRO A C 1
ATOM 1455 O O . PRO A 1 179 ? 0.984 0.160 -21.512 1.00 94.81 179 PRO A O 1
ATOM 1458 N N . A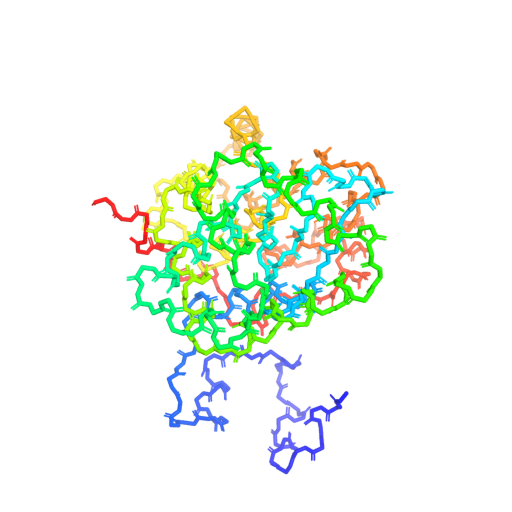SP A 1 180 ? -0.717 1.469 -22.202 1.00 95.12 180 ASP A N 1
ATOM 1459 C CA . ASP A 1 180 ? -1.722 0.411 -22.391 1.00 95.12 180 ASP A CA 1
ATOM 1460 C C . ASP A 1 180 ? -1.777 -0.582 -21.218 1.00 95.12 180 ASP A C 1
ATOM 1462 O O . ASP A 1 180 ? -1.645 -1.797 -21.386 1.00 95.12 180 ASP A O 1
ATOM 1466 N N . ALA A 1 181 ? -1.943 -0.064 -19.997 1.00 96.75 181 ALA A N 1
ATOM 1467 C CA . ALA A 1 181 ? -1.809 -0.844 -18.768 1.00 96.75 181 ALA A CA 1
ATOM 1468 C C . ALA A 1 181 ? -2.648 -2.133 -18.720 1.00 96.75 181 ALA A C 1
ATOM 1470 O O . ALA A 1 181 ? -2.203 -3.122 -18.143 1.00 96.75 181 ALA A O 1
ATOM 1471 N N . ALA A 1 182 ? -3.819 -2.162 -19.363 1.00 95.81 182 ALA A N 1
ATOM 1472 C CA . ALA A 1 182 ? -4.651 -3.362 -19.466 1.00 95.81 182 ALA A CA 1
ATOM 1473 C C . ALA A 1 182 ? -3.961 -4.534 -20.196 1.00 95.81 182 ALA A C 1
ATOM 1475 O O . ALA A 1 182 ? -4.286 -5.693 -19.941 1.00 95.81 182 ALA A O 1
ATOM 1476 N N . LEU A 1 183 ? -3.012 -4.240 -21.088 1.00 95.94 183 LEU A N 1
ATOM 1477 C CA . LEU A 1 183 ? -2.261 -5.218 -21.877 1.00 95.94 183 LEU A CA 1
ATOM 1478 C C . LEU A 1 183 ? -0.831 -5.421 -21.366 1.00 95.94 183 LEU A C 1
ATOM 1480 O O . LEU A 1 183 ? -0.274 -6.497 -21.562 1.00 95.94 183 LEU A O 1
ATOM 1484 N N . ASN A 1 184 ? -0.250 -4.406 -20.722 1.00 96.69 184 ASN A N 1
ATOM 1485 C CA . ASN A 1 184 ? 1.184 -4.368 -20.421 1.00 96.69 184 ASN A CA 1
ATOM 1486 C C . ASN A 1 184 ? 1.532 -4.414 -18.927 1.00 96.69 184 ASN A C 1
ATOM 1488 O O . ASN A 1 184 ? 2.699 -4.621 -18.593 1.00 96.69 184 ASN A O 1
ATOM 1492 N N . ALA A 1 185 ? 0.577 -4.192 -18.017 1.00 98.00 185 ALA A N 1
ATOM 1493 C CA . ALA A 1 185 ? 0.860 -4.262 -16.586 1.00 98.00 185 ALA A CA 1
ATOM 1494 C C . ALA A 1 185 ? 1.105 -5.711 -16.154 1.00 98.00 185 ALA A C 1
ATOM 1496 O O . ALA A 1 185 ? 0.341 -6.610 -16.498 1.00 98.00 185 ALA A O 1
ATOM 1497 N N . THR A 1 186 ? 2.156 -5.937 -15.376 1.00 98.12 186 THR A N 1
ATOM 1498 C CA . THR A 1 186 ? 2.572 -7.267 -14.908 1.00 98.12 186 THR A CA 1
ATOM 1499 C C . THR A 1 186 ? 2.139 -7.539 -13.464 1.00 98.12 186 THR A C 1
ATOM 1501 O O . THR A 1 186 ? 1.740 -6.631 -12.728 1.00 98.12 186 THR A O 1
ATOM 1504 N N . GLU A 1 187 ? 2.273 -8.787 -13.001 1.00 98.06 187 GLU A N 1
ATOM 1505 C CA . GLU A 1 187 ? 2.074 -9.116 -11.578 1.00 98.06 187 GLU A CA 1
ATOM 1506 C C . GLU A 1 187 ? 3.004 -8.308 -10.653 1.00 98.06 187 GLU A C 1
ATOM 1508 O O . GLU A 1 187 ? 2.611 -7.952 -9.539 1.00 98.06 187 GLU A O 1
ATOM 1513 N N . ILE A 1 188 ? 4.234 -8.016 -11.095 1.00 98.38 188 ILE A N 1
ATOM 1514 C CA . ILE A 1 188 ? 5.196 -7.239 -10.302 1.00 98.38 188 ILE A CA 1
ATOM 1515 C C . ILE A 1 188 ? 4.824 -5.751 -10.298 1.00 98.38 188 ILE A C 1
ATOM 1517 O O . ILE A 1 188 ? 4.975 -5.111 -9.259 1.00 98.38 188 ILE A O 1
ATOM 1521 N N . ASP A 1 189 ? 4.281 -5.205 -11.393 1.00 98.62 189 ASP A N 1
ATOM 1522 C CA . ASP A 1 189 ? 3.764 -3.827 -11.412 1.00 98.62 189 ASP A CA 1
ATOM 1523 C C . ASP A 1 189 ? 2.632 -3.642 -10.397 1.00 98.62 189 ASP A C 1
ATOM 1525 O O . ASP A 1 189 ? 2.628 -2.667 -9.646 1.00 98.62 189 ASP A O 1
ATOM 1529 N N . TYR A 1 190 ? 1.722 -4.615 -10.300 1.00 98.44 190 TYR A N 1
ATOM 1530 C CA . TYR A 1 190 ? 0.675 -4.599 -9.280 1.00 98.44 190 TYR A CA 1
ATOM 1531 C C . TYR A 1 190 ? 1.246 -4.581 -7.860 1.00 98.44 190 TYR A C 1
ATOM 1533 O O . TYR A 1 190 ? 0.837 -3.760 -7.041 1.00 98.44 190 TYR A O 1
ATOM 1541 N N . ALA A 1 191 ? 2.205 -5.461 -7.563 1.00 97.81 191 ALA A N 1
ATOM 1542 C CA . ALA A 1 191 ? 2.817 -5.519 -6.238 1.00 97.81 191 ALA A CA 1
ATOM 1543 C C . ALA A 1 191 ? 3.607 -4.242 -5.905 1.00 97.81 191 ALA A C 1
ATOM 1545 O O . ALA A 1 191 ? 3.570 -3.765 -4.771 1.00 97.81 191 ALA A O 1
ATOM 1546 N N . PHE A 1 192 ? 4.278 -3.663 -6.899 1.00 98.19 192 PHE A N 1
ATOM 1547 C CA . PHE A 1 192 ? 5.001 -2.407 -6.757 1.00 98.19 192 PHE A CA 1
ATOM 1548 C C . PHE A 1 192 ? 4.056 -1.237 -6.467 1.00 98.19 192 PHE A C 1
ATOM 1550 O O . PHE A 1 192 ? 4.304 -0.450 -5.554 1.00 98.19 192 PHE A O 1
ATOM 1557 N N . PHE A 1 193 ? 2.948 -1.135 -7.202 1.00 98.12 193 PHE A N 1
ATOM 1558 C CA . PHE A 1 193 ? 1.958 -0.079 -6.998 1.00 98.12 193 PHE A CA 1
ATOM 1559 C C . PHE A 1 193 ? 1.125 -0.264 -5.732 1.00 98.12 193 PHE A C 1
ATOM 1561 O O . PHE A 1 193 ? 0.736 0.737 -5.135 1.00 98.12 193 PHE A O 1
ATOM 1568 N N . LEU A 1 194 ? 0.938 -1.500 -5.263 1.00 96.81 194 LEU A N 1
ATOM 1569 C CA . LEU A 1 194 ? 0.418 -1.766 -3.923 1.00 96.81 194 LEU A CA 1
ATOM 1570 C C . LEU A 1 194 ? 1.327 -1.159 -2.846 1.00 96.81 194 LEU A C 1
ATOM 1572 O O . LEU A 1 194 ? 0.845 -0.426 -1.988 1.00 96.81 194 LEU A O 1
ATOM 1576 N N . ASP A 1 195 ? 2.638 -1.401 -2.918 1.00 95.06 195 ASP A N 1
ATOM 1577 C CA . ASP A 1 195 ? 3.594 -0.865 -1.941 1.00 95.06 195 ASP A CA 1
ATOM 1578 C C . ASP A 1 195 ? 3.740 0.666 -2.026 1.00 95.06 195 ASP A C 1
ATOM 1580 O O . ASP A 1 195 ? 3.795 1.345 -1.001 1.00 95.06 195 ASP A O 1
ATOM 1584 N N . ILE A 1 196 ? 3.755 1.243 -3.232 1.00 95.31 196 ILE A N 1
ATOM 1585 C CA . ILE A 1 196 ? 3.760 2.704 -3.413 1.00 95.31 196 ILE A CA 1
ATOM 1586 C C . ILE A 1 196 ? 2.463 3.319 -2.871 1.00 95.31 196 ILE A C 1
ATOM 1588 O O . ILE A 1 196 ? 2.521 4.302 -2.132 1.00 95.31 196 ILE A O 1
ATOM 1592 N N . GLY A 1 197 ? 1.307 2.745 -3.212 1.00 93.31 197 GLY A N 1
ATOM 1593 C CA . GLY A 1 197 ? -0.007 3.250 -2.818 1.00 93.31 197 GLY A CA 1
ATOM 1594 C C . GLY A 1 197 ? -0.273 3.169 -1.315 1.00 93.31 197 GLY A C 1
ATOM 1595 O O . GLY A 1 197 ? -0.938 4.055 -0.788 1.00 93.31 197 GLY A O 1
ATOM 1596 N N . ALA A 1 198 ? 0.272 2.158 -0.634 1.00 89.31 198 ALA A N 1
ATOM 1597 C CA . ALA A 1 198 ? 0.135 1.988 0.813 1.00 89.31 198 ALA A CA 1
ATOM 1598 C C . ALA A 1 198 ? 1.083 2.885 1.632 1.00 89.31 198 ALA A C 1
ATOM 1600 O O . ALA A 1 198 ? 0.784 3.211 2.776 1.00 89.31 198 ALA A O 1
ATOM 1601 N N . HIS A 1 199 ? 2.237 3.282 1.081 1.00 86.12 199 HIS A N 1
ATOM 1602 C CA . HIS A 1 199 ? 3.309 3.902 1.881 1.00 86.12 199 HIS A CA 1
ATOM 1603 C C . HIS A 1 199 ? 3.764 5.278 1.404 1.00 86.12 199 HIS A C 1
ATOM 1605 O O . HIS A 1 199 ? 4.683 5.864 1.979 1.00 86.12 199 HIS A O 1
ATOM 1611 N N . THR A 1 200 ? 3.172 5.804 0.336 1.00 86.50 200 THR A N 1
ATOM 1612 C CA . THR A 1 200 ? 3.540 7.112 -0.204 1.00 86.50 200 THR A CA 1
ATOM 1613 C C . THR A 1 200 ? 2.306 7.889 -0.643 1.00 86.50 200 THR A C 1
ATOM 1615 O O . THR A 1 200 ? 1.268 7.316 -0.961 1.00 86.50 200 THR A O 1
ATOM 1618 N N . SER A 1 201 ? 2.420 9.218 -0.702 1.00 87.06 201 SER A N 1
ATOM 1619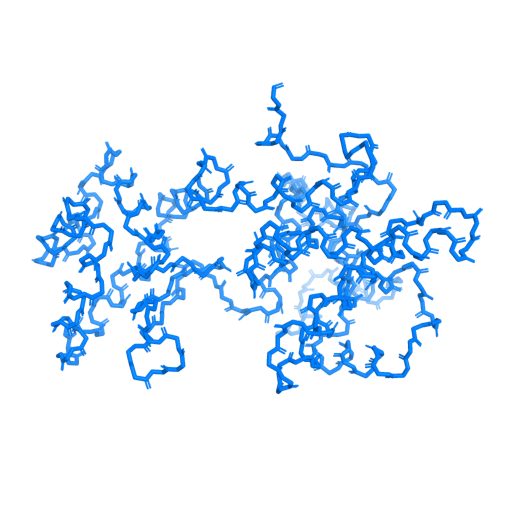 C CA . SER A 1 201 ? 1.354 10.038 -1.279 1.00 87.06 201 SER A CA 1
ATOM 1620 C C . SER A 1 201 ? 1.388 9.977 -2.811 1.00 87.06 201 SER A C 1
ATOM 1622 O O . SER A 1 201 ? 2.432 10.223 -3.430 1.00 87.06 201 SER A O 1
ATOM 1624 N N . VAL A 1 202 ? 0.225 9.699 -3.406 1.00 92.50 202 VAL A N 1
ATOM 1625 C CA . VAL A 1 202 ? 0.002 9.573 -4.856 1.00 92.50 202 VAL A CA 1
ATOM 1626 C C . VAL A 1 202 ? -0.831 10.765 -5.358 1.00 92.50 202 VAL A C 1
ATOM 1628 O O . VAL A 1 202 ? -1.999 10.661 -5.752 1.00 92.50 202 VAL A O 1
ATOM 1631 N N . GLY A 1 203 ? -0.235 11.956 -5.275 1.00 93.06 203 GLY A N 1
ATOM 1632 C CA . GLY A 1 203 ? -0.817 13.196 -5.799 1.00 93.06 203 GLY A CA 1
ATOM 1633 C C . GLY A 1 203 ? -0.723 13.283 -7.326 1.00 93.06 203 GLY A C 1
ATOM 1634 O O . GLY A 1 203 ? 0.203 12.734 -7.914 1.00 93.06 203 GLY A O 1
ATOM 1635 N N . SER A 1 204 ? -1.658 13.985 -7.973 1.00 94.56 204 SER A N 1
ATOM 1636 C CA . SER A 1 204 ? -1.668 14.134 -9.438 1.00 94.56 204 SER A CA 1
ATOM 1637 C C . SER A 1 204 ? -0.383 14.769 -9.979 1.00 94.56 204 SER A C 1
ATOM 1639 O O . SER A 1 204 ? 0.153 14.272 -10.964 1.00 94.56 204 SER A O 1
ATOM 1641 N N . ASP A 1 205 ? 0.152 15.786 -9.296 1.00 94.69 205 ASP A N 1
ATOM 1642 C CA . ASP A 1 205 ? 1.401 16.451 -9.695 1.00 94.69 205 ASP A CA 1
ATOM 1643 C C . ASP A 1 205 ? 2.586 15.478 -9.657 1.00 94.69 205 ASP A C 1
ATOM 1645 O O . ASP A 1 205 ? 3.338 15.368 -10.617 1.00 94.69 205 ASP A O 1
ATOM 1649 N N . ARG A 1 206 ? 2.677 14.652 -8.603 1.00 95.12 206 ARG A N 1
ATOM 1650 C CA . ARG A 1 206 ? 3.715 13.612 -8.491 1.00 95.12 206 ARG A CA 1
ATOM 1651 C C . ARG A 1 206 ? 3.644 12.595 -9.623 1.00 95.12 206 ARG A C 1
ATOM 1653 O O . ARG A 1 206 ? 4.668 12.074 -10.042 1.00 95.12 206 ARG A O 1
ATOM 1660 N N . ILE A 1 207 ? 2.438 12.280 -10.084 1.00 97.62 207 ILE A N 1
ATOM 1661 C CA . ILE A 1 207 ? 2.223 11.326 -11.173 1.00 97.62 207 ILE A CA 1
ATOM 1662 C C . ILE A 1 207 ? 2.624 11.951 -12.510 1.00 97.62 207 ILE A C 1
ATOM 1664 O O . ILE A 1 207 ? 3.268 11.281 -13.309 1.00 97.62 207 ILE A O 1
ATOM 1668 N N . ALA A 1 208 ? 2.322 13.232 -12.731 1.00 97.62 208 ALA A N 1
ATOM 1669 C CA . ALA A 1 208 ? 2.779 13.964 -13.911 1.00 97.62 208 ALA A CA 1
ATOM 1670 C C . ALA A 1 208 ? 4.314 14.102 -13.955 1.00 97.62 208 ALA A C 1
ATOM 1672 O O . ALA A 1 208 ? 4.924 13.900 -15.007 1.00 97.62 208 ALA A O 1
ATOM 1673 N N . ASP A 1 209 ? 4.946 14.368 -12.812 1.00 97.12 209 ASP A N 1
ATOM 1674 C CA . ASP A 1 209 ? 6.405 14.451 -12.699 1.00 97.12 209 ASP A CA 1
ATOM 1675 C C . ASP A 1 209 ? 7.067 13.080 -12.915 1.00 97.12 209 ASP A C 1
ATOM 1677 O O . ASP A 1 209 ? 8.062 12.973 -13.633 1.00 97.12 209 ASP A O 1
ATOM 1681 N N . ALA A 1 210 ? 6.492 12.010 -12.350 1.00 97.69 210 ALA A N 1
ATOM 1682 C CA . ALA A 1 210 ? 6.957 10.644 -12.585 1.00 97.69 210 ALA A CA 1
ATOM 1683 C C . ALA A 1 210 ? 6.821 10.244 -14.063 1.00 97.69 210 ALA A C 1
ATOM 1685 O O . ALA A 1 210 ? 7.734 9.624 -14.603 1.00 97.69 210 ALA A O 1
ATOM 1686 N N . GLN A 1 211 ? 5.725 10.628 -14.727 1.00 98.38 211 GLN A N 1
ATOM 1687 C CA . GLN A 1 211 ? 5.556 10.422 -16.167 1.00 98.38 211 GLN A CA 1
ATOM 1688 C C . GLN A 1 211 ? 6.620 11.179 -16.968 1.00 98.38 211 GLN A C 1
ATOM 1690 O O . GLN A 1 211 ? 7.266 10.588 -17.821 1.00 98.38 211 GLN A O 1
ATOM 1695 N N . SER A 1 212 ? 6.884 12.445 -16.636 1.00 98.12 212 SER A N 1
ATOM 1696 C CA . SER A 1 212 ? 7.926 13.234 -17.309 1.00 98.12 212 SER A CA 1
ATOM 1697 C C . SER A 1 212 ? 9.320 12.608 -17.166 1.00 98.12 212 SER A C 1
ATOM 1699 O O . SER A 1 212 ? 10.123 12.663 -18.098 1.00 98.12 212 SER A O 1
ATOM 1701 N N . ALA A 1 213 ? 9.614 11.990 -16.015 1.00 98.06 213 ALA A N 1
ATOM 1702 C CA . ALA A 1 213 ? 10.861 11.253 -15.809 1.00 98.06 213 ALA A CA 1
ATOM 1703 C C . ALA A 1 213 ? 10.947 9.988 -16.682 1.00 98.06 213 ALA A C 1
ATOM 1705 O O . ALA A 1 213 ? 12.024 9.677 -17.183 1.00 98.06 213 ALA A O 1
ATOM 1706 N N . LEU A 1 214 ? 9.830 9.280 -16.883 1.00 98.50 214 LEU A N 1
ATOM 1707 C CA . LEU A 1 214 ? 9.761 8.137 -17.799 1.00 98.50 214 LEU A CA 1
ATOM 1708 C C . LEU A 1 214 ? 9.964 8.577 -19.250 1.00 98.50 214 LEU A C 1
ATOM 1710 O O . LEU A 1 214 ? 10.816 8.012 -19.929 1.00 98.50 214 LEU A O 1
ATOM 1714 N N . ASP A 1 215 ? 9.247 9.615 -19.685 1.00 98.12 215 ASP A N 1
ATOM 1715 C CA . ASP A 1 215 ? 9.324 10.139 -21.053 1.00 98.12 215 ASP A CA 1
ATOM 1716 C C . ASP A 1 215 ? 10.754 10.595 -21.389 1.00 98.12 215 ASP A C 1
ATOM 1718 O O . ASP A 1 215 ? 11.278 10.284 -22.457 1.00 98.12 215 ASP A O 1
ATOM 1722 N N . SER A 1 216 ? 11.416 11.275 -20.443 1.00 98.06 216 SER A N 1
ATOM 1723 C CA . SER A 1 216 ? 12.805 11.732 -20.603 1.00 98.06 216 SER A CA 1
ATOM 1724 C C . SER A 1 216 ? 13.789 10.567 -20.762 1.00 98.06 216 SER A C 1
ATOM 1726 O O . SER A 1 216 ? 14.742 10.661 -21.536 1.00 98.06 216 SER A O 1
ATOM 1728 N N . GLU A 1 217 ? 13.579 9.472 -20.028 1.00 97.94 217 GLU A N 1
ATOM 1729 C CA . GLU A 1 217 ? 14.439 8.287 -20.106 1.00 97.94 217 GLU A CA 1
ATOM 1730 C C . GLU A 1 217 ? 14.196 7.507 -21.411 1.00 97.94 217 GLU A C 1
ATOM 1732 O O . GLU A 1 217 ? 15.151 7.065 -22.050 1.00 97.94 217 GLU A O 1
ATOM 1737 N N . GLU A 1 218 ? 12.941 7.375 -21.852 1.00 98.00 218 GLU A N 1
ATOM 1738 C CA . GLU A 1 218 ? 12.600 6.754 -23.143 1.00 98.00 218 GLU A CA 1
ATOM 1739 C C . GLU A 1 218 ? 13.175 7.534 -24.329 1.00 98.00 218 GLU A C 1
ATOM 1741 O O . GLU A 1 218 ? 13.705 6.926 -25.265 1.00 98.00 218 GLU A O 1
ATOM 1746 N N . GLU A 1 219 ? 13.128 8.870 -24.279 1.00 97.75 219 GLU A N 1
ATOM 1747 C CA . GLU A 1 219 ? 13.757 9.736 -25.279 1.00 97.75 219 GLU A CA 1
ATOM 1748 C C . GLU A 1 219 ? 15.278 9.533 -25.305 1.00 97.75 219 GLU A C 1
ATOM 1750 O O . GLU A 1 219 ? 15.853 9.337 -26.375 1.00 97.75 219 GLU A O 1
ATOM 1755 N N . ALA A 1 220 ? 15.930 9.506 -24.138 1.00 97.69 220 ALA A N 1
ATOM 1756 C CA . ALA A 1 220 ? 17.377 9.311 -24.040 1.00 97.69 220 ALA A CA 1
ATOM 1757 C C . ALA A 1 220 ? 17.842 7.927 -24.529 1.00 97.69 220 ALA A C 1
ATOM 1759 O O . ALA A 1 220 ? 18.946 7.799 -25.064 1.00 97.69 220 ALA A O 1
ATOM 1760 N N . LEU A 1 221 ? 17.023 6.889 -24.337 1.00 96.88 221 LEU A N 1
ATOM 1761 C CA . LEU A 1 221 ? 17.305 5.524 -24.788 1.00 96.88 221 LEU A CA 1
ATOM 1762 C C . LEU A 1 221 ? 16.884 5.261 -26.241 1.00 96.88 221 LEU A C 1
ATOM 1764 O O . LEU A 1 221 ? 17.251 4.218 -26.787 1.00 96.88 221 LEU A O 1
ATOM 1768 N N . GLU A 1 222 ? 16.106 6.164 -26.845 1.00 97.31 222 GLU A N 1
ATOM 1769 C CA . GLU A 1 222 ? 15.474 6.010 -28.163 1.00 97.31 222 GLU A CA 1
ATOM 1770 C C . GLU A 1 222 ? 14.641 4.715 -28.290 1.00 97.31 222 GLU A C 1
ATOM 1772 O O . GLU A 1 222 ? 14.534 4.110 -29.363 1.00 97.31 222 GLU A O 1
ATOM 1777 N N . ARG A 1 223 ? 14.044 4.256 -27.181 1.00 97.06 223 ARG A N 1
ATOM 1778 C CA . ARG A 1 223 ? 13.166 3.076 -27.132 1.00 97.06 223 ARG A CA 1
ATOM 1779 C C . ARG A 1 223 ? 12.242 3.106 -25.909 1.00 97.06 223 ARG A C 1
ATOM 1781 O O . ARG A 1 223 ? 12.605 3.704 -24.899 1.00 97.06 223 ARG A O 1
ATOM 1788 N N . PRO A 1 224 ? 11.122 2.362 -25.937 1.00 95.94 224 PRO A N 1
ATOM 1789 C CA . PRO A 1 224 ? 10.316 2.139 -24.743 1.00 95.94 224 PRO A CA 1
ATOM 1790 C C . PRO A 1 224 ? 11.100 1.446 -23.620 1.00 95.94 224 PRO A C 1
ATOM 1792 O O . PRO A 1 224 ? 11.979 0.605 -23.876 1.00 95.94 224 PRO A O 1
ATOM 1795 N N . LEU A 1 225 ? 10.741 1.759 -22.376 1.00 97.12 225 LEU A N 1
ATOM 1796 C CA . LEU A 1 225 ? 11.287 1.103 -21.189 1.00 97.12 225 LEU A CA 1
ATOM 1797 C C . LEU A 1 225 ? 10.707 -0.306 -21.022 1.00 97.12 225 LEU A C 1
ATOM 1799 O O . LEU A 1 225 ? 9.500 -0.530 -21.147 1.00 97.12 225 LEU A O 1
ATOM 1803 N N . ALA A 1 226 ? 11.553 -1.266 -20.649 1.00 96.06 226 ALA A N 1
ATOM 1804 C CA . ALA A 1 226 ? 11.077 -2.542 -20.129 1.00 96.06 226 ALA A CA 1
ATOM 1805 C C . ALA A 1 226 ? 10.423 -2.349 -18.746 1.00 96.06 226 ALA A C 1
ATOM 1807 O O . ALA A 1 226 ? 10.738 -1.402 -18.019 1.00 96.06 226 ALA A O 1
ATOM 1808 N N . SER A 1 227 ? 9.548 -3.276 -18.332 1.00 97.00 227 SER A N 1
ATOM 1809 C CA . SER A 1 227 ? 8.781 -3.155 -17.078 1.00 97.00 227 SER A CA 1
ATOM 1810 C C . SER A 1 227 ? 9.661 -2.895 -15.849 1.00 97.00 227 SER A C 1
ATOM 1812 O O . SER A 1 227 ? 9.351 -2.025 -15.037 1.00 97.00 227 SER A O 1
ATOM 1814 N N . PHE A 1 228 ? 10.797 -3.588 -15.729 1.00 96.94 228 PHE A N 1
ATOM 1815 C CA . PHE A 1 228 ? 11.726 -3.402 -14.612 1.00 96.94 228 PHE A CA 1
ATOM 1816 C C . PHE A 1 228 ? 12.467 -2.051 -14.657 1.00 96.94 228 PHE A C 1
ATOM 1818 O O . PHE A 1 228 ? 12.730 -1.472 -13.602 1.00 96.94 228 PHE A O 1
ATOM 1825 N N . GLU A 1 229 ? 12.765 -1.511 -15.844 1.00 97.69 229 GLU A N 1
ATOM 1826 C CA . GLU A 1 229 ? 13.399 -0.193 -16.002 1.00 97.69 229 GLU A CA 1
ATOM 1827 C C . GLU A 1 229 ? 12.425 0.912 -15.593 1.00 97.69 229 GLU A C 1
ATOM 1829 O O . GLU A 1 229 ? 12.757 1.756 -14.762 1.00 97.69 229 GLU A O 1
ATOM 1834 N N . ARG A 1 230 ? 11.176 0.827 -16.065 1.00 98.31 230 ARG A N 1
ATOM 1835 C CA . ARG A 1 230 ? 10.086 1.718 -15.652 1.00 98.31 230 ARG A CA 1
ATOM 1836 C C . ARG A 1 230 ? 9.902 1.721 -14.135 1.00 98.31 230 ARG A C 1
ATOM 1838 O O . ARG A 1 230 ? 9.862 2.787 -13.522 1.00 98.31 230 ARG A O 1
ATOM 1845 N N . ARG A 1 231 ? 9.841 0.544 -13.496 1.00 98.50 231 ARG A N 1
ATOM 1846 C CA . ARG A 1 231 ? 9.729 0.451 -12.028 1.00 98.50 231 ARG A CA 1
ATOM 1847 C C . ARG A 1 231 ? 10.924 1.071 -11.308 1.00 98.50 231 ARG A C 1
ATOM 1849 O O . ARG A 1 231 ? 10.731 1.671 -10.252 1.00 98.50 231 ARG A O 1
ATOM 1856 N N . ARG A 1 232 ? 12.136 0.981 -11.864 1.00 97.94 232 ARG A N 1
ATOM 1857 C CA . ARG A 1 232 ? 13.314 1.655 -11.300 1.00 97.94 232 ARG A CA 1
ATOM 1858 C C . ARG A 1 232 ? 13.183 3.171 -11.360 1.00 97.94 232 ARG A C 1
ATOM 1860 O O . ARG A 1 232 ? 13.378 3.799 -10.325 1.00 97.94 232 ARG A O 1
ATOM 1867 N N . ILE A 1 233 ? 12.797 3.741 -12.502 1.00 98.19 233 ILE A N 1
ATOM 1868 C CA . ILE A 1 233 ? 12.609 5.195 -12.648 1.00 98.19 233 ILE A CA 1
ATOM 1869 C C . ILE A 1 233 ? 11.533 5.706 -11.684 1.00 98.19 233 ILE A C 1
ATOM 1871 O O . ILE A 1 233 ? 11.794 6.609 -10.887 1.00 98.19 233 ILE A O 1
ATOM 1875 N N . ILE A 1 234 ? 10.360 5.061 -11.659 1.00 98.25 234 ILE A N 1
ATOM 1876 C CA . ILE A 1 234 ? 9.282 5.411 -10.720 1.00 98.25 234 ILE A CA 1
ATOM 1877 C C . ILE A 1 234 ? 9.776 5.264 -9.273 1.00 98.25 234 ILE A C 1
ATOM 1879 O O . ILE A 1 234 ? 9.606 6.161 -8.451 1.00 98.25 234 ILE A O 1
ATOM 1883 N N . GLY A 1 235 ? 10.430 4.151 -8.942 1.00 97.12 235 GLY A N 1
ATOM 1884 C CA . GLY A 1 235 ? 10.935 3.896 -7.597 1.00 97.12 235 GLY A CA 1
ATOM 1885 C C . GLY A 1 235 ? 11.953 4.945 -7.144 1.00 97.12 235 GLY A C 1
ATOM 1886 O O . GLY A 1 235 ? 11.873 5.448 -6.023 1.00 97.12 235 GLY A O 1
ATOM 1887 N N . GLN A 1 236 ? 12.897 5.315 -8.002 1.00 95.69 236 GLN A N 1
ATOM 1888 C CA . GLN A 1 236 ? 13.878 6.354 -7.698 1.00 95.69 236 GLN A CA 1
ATOM 1889 C C . GLN A 1 236 ? 13.209 7.714 -7.507 1.00 95.69 236 GLN A C 1
ATOM 1891 O O . GLN A 1 236 ? 13.517 8.392 -6.525 1.00 95.69 236 GLN A O 1
ATOM 1896 N N . PHE A 1 237 ? 12.252 8.071 -8.369 1.00 96.50 237 PHE A N 1
ATOM 1897 C CA . PHE A 1 237 ? 11.468 9.293 -8.221 1.00 96.50 237 PHE A CA 1
ATOM 1898 C C . PHE A 1 237 ? 10.786 9.343 -6.847 1.00 96.50 237 PHE A C 1
ATOM 1900 O O . PHE A 1 237 ? 11.041 10.253 -6.061 1.00 96.50 237 PHE A O 1
ATOM 1907 N N . PHE A 1 238 ? 10.008 8.320 -6.482 1.00 94.94 238 PHE A N 1
ATOM 1908 C CA . PHE A 1 238 ? 9.314 8.288 -5.188 1.00 94.94 238 PHE A CA 1
ATOM 1909 C C . PHE A 1 238 ? 10.274 8.250 -3.985 1.00 94.94 238 PHE A C 1
ATOM 1911 O O . PHE A 1 238 ? 9.979 8.846 -2.949 1.00 94.94 238 PHE A O 1
ATOM 1918 N N . ALA A 1 239 ? 11.445 7.614 -4.104 1.00 94.56 239 ALA A N 1
ATOM 1919 C CA . ALA A 1 239 ? 12.464 7.628 -3.050 1.00 94.56 239 ALA A CA 1
ATOM 1920 C C . ALA A 1 239 ? 13.093 9.017 -2.835 1.00 94.56 239 ALA A C 1
ATOM 1922 O O . ALA A 1 239 ? 13.541 9.320 -1.731 1.00 94.56 239 ALA A O 1
ATOM 1923 N N . GLN A 1 240 ? 13.117 9.880 -3.852 1.00 93.00 240 GLN A N 1
ATOM 1924 C CA . GLN A 1 240 ? 13.590 11.263 -3.718 1.00 93.00 240 GLN A CA 1
ATOM 1925 C C . GLN A 1 240 ? 12.546 12.194 -3.083 1.00 93.00 240 GLN A C 1
ATOM 1927 O O . GLN A 1 240 ? 12.910 13.242 -2.557 1.00 93.00 240 GLN A O 1
ATOM 1932 N N . GLN A 1 241 ? 11.268 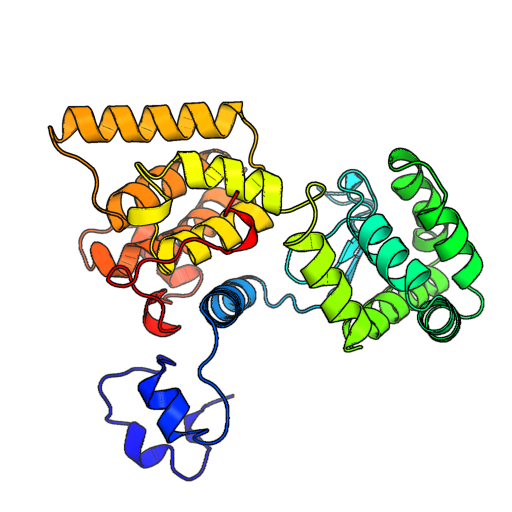11.806 -3.097 1.00 89.50 241 GLN A N 1
ATOM 1933 C CA . GLN A 1 241 ? 10.153 12.600 -2.562 1.00 89.50 241 GLN A CA 1
ATOM 1934 C C . GLN A 1 241 ? 9.897 12.379 -1.062 1.00 89.50 241 GLN A C 1
ATOM 1936 O O . GLN A 1 241 ? 9.054 13.060 -0.472 1.00 89.50 241 GLN A O 1
ATOM 1941 N N . VAL A 1 242 ? 10.581 11.417 -0.436 1.00 87.50 242 VAL A N 1
ATOM 1942 C CA . VAL A 1 242 ? 10.523 11.208 1.017 1.00 87.50 242 VAL A CA 1
ATOM 1943 C C . VAL A 1 242 ? 11.622 12.002 1.724 1.00 87.50 242 VAL A C 1
ATOM 1945 O O . VAL A 1 242 ? 12.602 12.426 1.114 1.00 87.50 242 VAL A O 1
ATOM 1948 N N . ASN A 1 243 ? 11.481 12.193 3.039 1.00 86.00 243 ASN A N 1
ATOM 1949 C CA . ASN A 1 243 ? 12.537 12.804 3.848 1.00 86.00 243 ASN A CA 1
ATOM 1950 C C . ASN A 1 243 ? 13.868 12.059 3.631 1.00 86.00 243 ASN A C 1
ATOM 1952 O O . ASN A 1 243 ? 13.890 10.829 3.580 1.00 86.00 243 ASN A O 1
ATOM 1956 N N . GLN A 1 244 ? 14.980 12.796 3.559 1.00 87.25 244 GLN A N 1
ATOM 1957 C CA . GLN A 1 244 ? 16.318 12.245 3.327 1.00 87.25 244 GLN A CA 1
ATOM 1958 C C . GLN A 1 244 ? 16.667 11.083 4.271 1.00 87.25 244 GLN A C 1
ATOM 1960 O O . GLN A 1 244 ? 17.318 10.132 3.843 1.00 87.25 244 GLN A O 1
ATOM 1965 N N . ARG A 1 245 ? 16.184 11.111 5.522 1.00 88.69 245 ARG A N 1
ATOM 1966 C CA . ARG A 1 245 ? 16.354 10.014 6.491 1.00 88.69 245 ARG A CA 1
ATOM 1967 C C . ARG A 1 245 ? 15.725 8.690 6.031 1.00 88.69 245 ARG A C 1
ATOM 1969 O O . ARG A 1 245 ? 16.247 7.633 6.362 1.00 88.69 245 ARG A O 1
ATOM 1976 N N . TRP A 1 246 ? 14.618 8.746 5.295 1.00 89.06 246 TRP A N 1
ATOM 1977 C CA . TRP A 1 246 ? 13.845 7.584 4.840 1.00 89.06 246 TRP A CA 1
ATOM 1978 C C . TRP A 1 246 ? 14.139 7.188 3.392 1.00 89.06 246 TRP A C 1
ATOM 1980 O O . TRP A 1 246 ? 13.701 6.130 2.947 1.00 89.06 246 TRP A O 1
ATOM 1990 N N . ARG A 1 247 ? 14.898 8.003 2.650 1.00 93.38 247 ARG A N 1
ATOM 1991 C CA . ARG A 1 247 ? 15.213 7.754 1.236 1.00 93.38 247 ARG A CA 1
ATOM 1992 C C . ARG A 1 247 ? 15.864 6.390 1.008 1.00 93.38 247 ARG A C 1
ATOM 1994 O O . ARG A 1 247 ? 15.470 5.686 0.084 1.00 93.38 247 ARG A O 1
ATOM 2001 N N . HIS A 1 248 ? 16.842 6.021 1.837 1.00 94.12 248 HIS A N 1
ATOM 2002 C CA . HIS A 1 248 ? 17.561 4.748 1.699 1.00 94.12 248 HIS A CA 1
ATOM 2003 C C . HIS A 1 248 ? 16.653 3.544 1.995 1.00 94.12 248 HIS A C 1
ATOM 2005 O O . HIS A 1 248 ? 16.632 2.596 1.216 1.00 94.12 248 HIS A O 1
ATOM 2011 N N . ASP A 1 249 ? 15.797 3.632 3.021 1.00 92.94 249 ASP A N 1
ATOM 2012 C CA . ASP A 1 249 ? 14.776 2.609 3.297 1.00 92.94 249 ASP A CA 1
ATOM 2013 C C . ASP A 1 249 ? 13.793 2.457 2.123 1.00 92.94 249 ASP A C 1
ATOM 2015 O O . ASP A 1 249 ? 13.598 1.351 1.610 1.00 92.94 249 ASP A O 1
ATOM 2019 N N . ARG A 1 250 ? 13.240 3.574 1.623 1.00 94.75 250 ARG A N 1
ATOM 2020 C CA . ARG A 1 250 ? 12.318 3.569 0.477 1.00 94.75 250 ARG A CA 1
ATOM 2021 C C . ARG A 1 250 ? 12.976 2.997 -0.777 1.00 94.75 250 ARG A C 1
ATOM 2023 O O . ARG A 1 250 ? 12.344 2.224 -1.495 1.00 94.75 250 ARG A O 1
ATOM 2030 N N . MET A 1 251 ? 14.241 3.333 -1.027 1.00 95.94 251 MET A N 1
ATOM 2031 C CA . MET A 1 251 ? 15.018 2.751 -2.121 1.00 95.94 251 MET A CA 1
ATOM 2032 C C . MET A 1 251 ? 15.136 1.234 -1.964 1.00 95.94 251 MET A C 1
ATOM 2034 O O . MET A 1 251 ? 14.816 0.510 -2.904 1.00 95.94 251 MET A O 1
ATOM 2038 N N . GLY A 1 252 ? 15.502 0.744 -0.777 1.00 94.81 252 GLY A N 1
ATOM 2039 C CA . GLY A 1 252 ? 15.627 -0.688 -0.503 1.00 94.81 252 GLY A CA 1
ATOM 2040 C C . GLY A 1 252 ? 14.331 -1.470 -0.734 1.00 94.81 252 GLY A C 1
ATOM 2041 O O . GLY A 1 252 ? 14.380 -2.588 -1.248 1.00 94.81 252 GLY A O 1
ATOM 2042 N N . ARG A 1 253 ? 13.170 -0.874 -0.423 1.00 94.69 253 ARG A N 1
ATOM 2043 C CA . ARG A 1 253 ? 11.846 -1.436 -0.758 1.00 94.69 253 ARG A CA 1
ATOM 2044 C C . ARG A 1 253 ? 11.604 -1.472 -2.263 1.00 94.69 253 ARG A C 1
ATOM 2046 O O . ARG A 1 253 ? 11.218 -2.503 -2.799 1.00 94.69 253 ARG A O 1
ATOM 2053 N N . ASN A 1 254 ? 11.882 -0.369 -2.956 1.00 96.50 254 ASN A N 1
ATOM 2054 C CA . ASN A 1 254 ? 11.662 -0.259 -4.398 1.00 96.50 254 ASN A CA 1
ATOM 2055 C C . ASN A 1 254 ? 12.489 -1.277 -5.198 1.00 96.50 254 ASN A C 1
ATOM 2057 O O . ASN A 1 254 ? 11.969 -1.864 -6.146 1.00 96.50 254 ASN A O 1
ATOM 2061 N N . VAL A 1 255 ? 13.745 -1.525 -4.802 1.00 97.00 255 VAL A N 1
ATOM 2062 C CA . VAL A 1 255 ? 14.651 -2.459 -5.501 1.00 97.00 255 VAL A CA 1
ATOM 2063 C C . VAL A 1 255 ? 14.068 -3.865 -5.622 1.00 97.00 255 VAL A C 1
ATOM 2065 O O . VAL A 1 255 ? 14.281 -4.521 -6.642 1.00 97.00 255 VAL A O 1
ATOM 2068 N N . VAL A 1 256 ? 13.264 -4.315 -4.654 1.00 95.69 256 VAL A N 1
ATOM 2069 C CA . VAL A 1 256 ? 12.628 -5.644 -4.679 1.00 95.69 256 VAL A CA 1
ATOM 2070 C C . VAL A 1 256 ? 11.841 -5.901 -5.968 1.00 95.69 256 VAL A C 1
ATOM 2072 O O . VAL A 1 256 ? 11.783 -7.041 -6.436 1.00 95.69 256 VAL A O 1
ATOM 2075 N N . PHE A 1 257 ? 11.276 -4.851 -6.563 1.00 97.69 257 PHE A N 1
ATOM 2076 C CA . PHE A 1 257 ? 10.405 -4.947 -7.730 1.00 97.69 257 PHE A CA 1
ATOM 2077 C C . PHE A 1 257 ? 11.148 -4.872 -9.071 1.00 97.69 257 PHE A C 1
ATOM 2079 O O . PHE A 1 257 ? 10.546 -5.111 -10.112 1.00 97.69 257 PHE A O 1
ATOM 2086 N N . TYR A 1 258 ? 12.444 -4.561 -9.098 1.00 97.38 258 TYR A N 1
ATOM 2087 C CA . TYR A 1 258 ? 13.211 -4.489 -10.354 1.00 97.38 258 TYR A CA 1
ATOM 2088 C C . TYR A 1 258 ? 14.570 -5.197 -10.315 1.00 97.38 258 TYR A C 1
ATOM 2090 O O . TYR A 1 258 ? 15.208 -5.347 -11.357 1.00 97.38 258 TYR A O 1
ATOM 2098 N N . VAL A 1 259 ? 15.002 -5.695 -9.152 1.00 96.00 259 VAL A N 1
ATOM 2099 C CA . VAL A 1 259 ? 16.254 -6.457 -9.000 1.00 96.00 259 VAL A CA 1
ATOM 2100 C C . VAL A 1 259 ? 16.300 -7.710 -9.875 1.00 96.00 259 VAL A C 1
ATOM 2102 O O . VAL A 1 259 ? 17.371 -8.079 -10.350 1.00 96.00 259 VAL A O 1
ATOM 2105 N N . ASP A 1 260 ? 15.153 -8.343 -10.130 1.00 92.19 260 ASP A N 1
ATOM 2106 C CA . ASP A 1 260 ? 15.074 -9.531 -10.985 1.00 92.19 260 ASP A CA 1
ATOM 2107 C C . ASP A 1 260 ? 15.436 -9.234 -12.449 1.00 92.19 260 ASP A C 1
ATOM 2109 O O . ASP A 1 260 ? 16.021 -10.092 -13.103 1.00 92.19 260 ASP A O 1
ATOM 2113 N N . GLY A 1 261 ? 15.150 -8.021 -12.939 1.00 92.19 261 GLY A N 1
ATOM 2114 C CA . GLY A 1 261 ? 15.469 -7.605 -14.309 1.00 92.19 261 GLY A CA 1
ATOM 2115 C C . GLY A 1 261 ? 16.889 -7.059 -14.482 1.00 92.19 261 GLY A C 1
ATOM 2116 O O . GLY A 1 261 ? 17.514 -7.300 -15.511 1.00 92.19 261 GLY A O 1
ATOM 2117 N N . PHE A 1 262 ? 17.428 -6.361 -13.475 1.00 90.75 262 PHE A N 1
ATOM 2118 C CA . PHE A 1 262 ? 18.775 -5.773 -13.547 1.00 90.75 262 PHE A CA 1
ATOM 2119 C C . PHE A 1 262 ? 19.897 -6.718 -13.082 1.00 90.75 262 PHE A C 1
ATOM 2121 O O . PHE A 1 262 ? 21.032 -6.611 -13.544 1.00 90.75 262 PHE A O 1
ATOM 2128 N N . GLY A 1 263 ? 19.630 -7.644 -12.157 1.00 79.31 263 GLY A N 1
ATOM 2129 C CA . GLY A 1 263 ? 20.672 -8.511 -11.605 1.00 79.31 263 GLY A CA 1
ATOM 2130 C C . GLY A 1 263 ? 21.830 -7.711 -10.990 1.00 79.31 263 GLY A C 1
ATOM 2131 O O . GLY A 1 263 ? 21.639 -6.968 -10.028 1.00 79.31 263 GLY A O 1
ATOM 2132 N N . GLU A 1 264 ? 23.041 -7.871 -11.532 1.00 71.81 264 GLU A N 1
ATOM 2133 C CA . GLU A 1 264 ? 24.261 -7.214 -11.032 1.00 71.81 264 GLU A CA 1
ATOM 2134 C C . GLU A 1 264 ? 24.452 -5.769 -11.525 1.00 71.81 264 GLU A C 1
ATOM 2136 O O . GLU A 1 264 ? 25.358 -5.088 -11.052 1.00 71.81 264 GLU A O 1
ATOM 2141 N N . THR A 1 265 ? 23.617 -5.263 -12.439 1.00 89.44 265 THR A N 1
ATOM 2142 C CA . THR A 1 265 ? 23.776 -3.906 -13.004 1.00 89.44 265 THR A CA 1
ATOM 2143 C C . THR A 1 265 ? 23.168 -2.798 -12.136 1.00 89.44 265 THR A C 1
ATOM 2145 O O . THR A 1 265 ? 23.106 -1.641 -12.556 1.00 89.44 265 THR A O 1
ATOM 2148 N N . LEU A 1 266 ? 22.671 -3.139 -10.947 1.00 92.38 266 LEU A N 1
ATOM 2149 C CA . LEU A 1 266 ? 22.211 -2.170 -9.956 1.00 92.38 266 LEU A CA 1
ATOM 2150 C C . LEU A 1 266 ? 23.373 -1.305 -9.452 1.00 92.38 266 LEU A C 1
ATOM 2152 O O . LEU A 1 266 ? 24.521 -1.751 -9.386 1.00 92.38 266 LEU A O 1
ATOM 2156 N N . SER A 1 267 ? 23.076 -0.066 -9.057 1.00 93.81 267 SER A N 1
ATOM 2157 C CA . SER A 1 267 ? 24.086 0.789 -8.433 1.00 93.81 267 SER A CA 1
ATOM 2158 C C . SER A 1 267 ? 24.520 0.225 -7.074 1.00 93.81 267 SER A C 1
ATOM 2160 O O . SER A 1 267 ? 23.800 -0.547 -6.433 1.00 93.81 267 SER A O 1
ATOM 2162 N N . SER A 1 268 ? 25.699 0.630 -6.596 1.00 93.81 268 SER A N 1
ATOM 2163 C CA . SER A 1 268 ? 26.174 0.236 -5.265 1.00 93.81 268 SER A CA 1
ATOM 2164 C C . SER A 1 268 ? 25.231 0.697 -4.149 1.00 93.81 268 SER A C 1
ATOM 2166 O O . SER A 1 268 ? 25.040 -0.041 -3.187 1.00 93.81 268 SER A O 1
ATOM 2168 N N . GLU A 1 269 ? 24.614 1.874 -4.295 1.00 94.50 269 GLU A N 1
ATOM 2169 C CA . GLU A 1 269 ? 23.618 2.403 -3.355 1.00 94.50 269 GLU A CA 1
ATOM 2170 C C . GLU A 1 269 ? 22.339 1.553 -3.358 1.00 94.50 269 GLU A C 1
ATOM 2172 O O . GLU A 1 269 ? 21.851 1.181 -2.293 1.00 94.50 269 GLU A O 1
ATOM 2177 N N . GLU A 1 270 ? 21.836 1.172 -4.537 1.00 95.94 270 GLU A N 1
ATOM 2178 C CA . GLU A 1 270 ? 20.647 0.318 -4.670 1.00 95.94 270 GLU A CA 1
ATOM 2179 C C . GLU A 1 270 ? 20.886 -1.072 -4.069 1.00 95.94 270 GLU A C 1
ATOM 2181 O O . GLU A 1 270 ? 20.046 -1.584 -3.326 1.00 95.94 270 GLU A O 1
ATOM 2186 N N . LEU A 1 271 ? 22.045 -1.676 -4.347 1.00 94.31 271 LEU A N 1
ATOM 2187 C CA . LEU A 1 271 ? 22.417 -2.981 -3.798 1.00 94.31 271 LEU A CA 1
ATOM 2188 C C . LEU A 1 271 ? 22.557 -2.948 -2.276 1.00 94.31 271 LEU A C 1
ATOM 2190 O O . LEU A 1 271 ? 22.108 -3.879 -1.605 1.00 94.31 271 LEU A O 1
ATOM 2194 N N . ASP A 1 272 ? 23.182 -1.903 -1.735 1.00 95.00 272 ASP A N 1
ATOM 2195 C CA . ASP A 1 272 ? 23.323 -1.716 -0.293 1.00 95.00 272 ASP A CA 1
ATOM 2196 C C . ASP A 1 272 ? 21.956 -1.517 0.380 1.00 95.00 272 ASP A C 1
ATOM 2198 O O . ASP A 1 272 ? 21.615 -2.252 1.309 1.00 95.00 272 ASP A O 1
ATOM 2202 N N . ALA A 1 273 ? 21.127 -0.607 -0.141 1.00 94.94 273 ALA A N 1
ATOM 2203 C CA . ALA A 1 273 ? 19.778 -0.353 0.365 1.00 94.94 273 ALA A CA 1
ATOM 2204 C C . ALA A 1 273 ? 18.910 -1.613 0.365 1.00 94.94 273 ALA A C 1
ATOM 2206 O O . ALA A 1 273 ? 18.256 -1.944 1.358 1.00 94.94 273 ALA A O 1
ATOM 2207 N N . TRP A 1 274 ? 18.943 -2.363 -0.732 1.00 94.62 274 TRP A N 1
ATOM 2208 C CA . TRP A 1 274 ? 18.200 -3.605 -0.876 1.00 94.62 274 TRP A CA 1
ATOM 2209 C C . TRP A 1 274 ? 18.624 -4.672 0.136 1.00 94.62 274 TRP A C 1
ATOM 2211 O O . TRP A 1 274 ? 17.766 -5.249 0.815 1.00 94.62 274 TRP A O 1
ATOM 2221 N N . ARG A 1 275 ? 19.935 -4.917 0.272 1.00 91.94 275 ARG A N 1
ATOM 2222 C CA . ARG A 1 275 ? 20.494 -5.907 1.209 1.00 91.94 275 ARG A CA 1
ATOM 2223 C C . ARG A 1 275 ? 20.210 -5.545 2.660 1.00 91.94 275 ARG A C 1
ATOM 2225 O O . ARG A 1 275 ? 19.832 -6.424 3.428 1.00 91.94 275 ARG A O 1
ATOM 2232 N N . ASN A 1 276 ? 20.348 -4.268 3.012 1.00 90.38 276 ASN A N 1
ATOM 2233 C CA . ASN A 1 276 ? 20.088 -3.782 4.365 1.00 90.38 276 ASN A CA 1
ATOM 2234 C C . ASN A 1 276 ? 18.601 -3.860 4.727 1.00 90.38 276 ASN A C 1
ATOM 2236 O O . ASN A 1 276 ? 18.270 -4.052 5.897 1.00 90.38 276 ASN A O 1
ATOM 2240 N N . ARG A 1 277 ? 17.699 -3.746 3.742 1.00 88.50 277 ARG A N 1
ATOM 2241 C CA . ARG A 1 277 ? 16.259 -3.772 4.000 1.00 88.50 277 ARG A CA 1
ATOM 2242 C C . ARG A 1 277 ? 15.665 -5.175 4.060 1.00 88.50 277 ARG A C 1
ATOM 2244 O O . ARG A 1 277 ? 14.984 -5.500 5.030 1.00 88.50 277 ARG A O 1
ATOM 2251 N N . THR A 1 278 ? 15.851 -5.984 3.015 1.00 84.88 278 THR A N 1
ATOM 2252 C CA . THR A 1 278 ? 15.319 -7.364 2.983 1.00 84.88 278 THR A CA 1
ATOM 2253 C C . THR A 1 278 ? 16.182 -8.356 2.211 1.00 84.88 278 THR A C 1
ATOM 2255 O O . THR A 1 278 ? 16.148 -9.543 2.524 1.00 84.88 278 THR A O 1
ATOM 2258 N N . GLY A 1 279 ? 16.890 -7.916 1.165 1.00 88.50 279 GLY A N 1
ATOM 2259 C CA . GLY A 1 279 ? 17.551 -8.805 0.207 1.00 88.50 279 GLY A CA 1
ATOM 2260 C C . GLY A 1 279 ? 16.590 -9.717 -0.573 1.00 88.50 279 GLY A C 1
ATOM 2261 O O . GLY A 1 279 ? 17.029 -10.696 -1.175 1.00 88.50 279 GLY A O 1
ATOM 2262 N N . ARG A 1 280 ? 15.278 -9.443 -0.544 1.00 89.25 280 ARG A N 1
ATOM 2263 C CA . ARG A 1 280 ? 14.245 -10.278 -1.175 1.00 89.25 280 ARG A CA 1
ATOM 2264 C C . ARG A 1 280 ? 13.936 -9.827 -2.595 1.00 89.25 280 ARG A C 1
ATOM 2266 O O . ARG A 1 280 ? 14.166 -8.680 -2.957 1.00 89.25 280 ARG A O 1
ATOM 2273 N N . ARG A 1 281 ? 13.380 -10.731 -3.394 1.00 92.00 281 ARG A N 1
ATOM 2274 C CA . ARG A 1 281 ? 12.989 -10.478 -4.784 1.00 92.00 281 ARG A CA 1
ATOM 2275 C C . ARG A 1 281 ? 11.489 -10.683 -4.933 1.00 92.00 281 ARG A C 1
ATOM 2277 O O . ARG A 1 281 ? 10.940 -11.569 -4.275 1.00 92.00 281 ARG A O 1
ATOM 2284 N N . ALA A 1 282 ? 10.830 -9.924 -5.804 1.00 93.50 282 ALA A N 1
ATOM 2285 C CA . ALA A 1 282 ? 9.412 -10.143 -6.092 1.00 93.50 282 ALA A CA 1
ATOM 2286 C C . ALA A 1 282 ? 9.163 -11.566 -6.633 1.00 93.50 282 ALA A C 1
ATOM 2288 O O . ALA A 1 282 ? 8.204 -12.231 -6.229 1.00 93.50 282 ALA A O 1
ATOM 2289 N N . SER A 1 283 ? 10.088 -12.086 -7.448 1.00 91.38 283 SER A N 1
ATOM 2290 C CA . SER A 1 283 ? 10.064 -13.469 -7.940 1.00 91.38 283 SER A CA 1
ATOM 2291 C C . SER A 1 283 ? 10.081 -14.531 -6.834 1.00 91.38 283 SER A C 1
ATOM 2293 O O . SER A 1 283 ? 9.499 -15.604 -7.003 1.00 91.38 283 SER A O 1
ATOM 2295 N N . SER A 1 284 ? 10.660 -14.238 -5.661 1.00 87.38 284 SER A N 1
ATOM 2296 C CA . SER A 1 284 ? 10.665 -15.155 -4.510 1.00 87.38 284 SER A CA 1
ATOM 2297 C C . SER A 1 284 ? 9.279 -15.360 -3.891 1.00 87.38 284 SER A C 1
ATOM 2299 O O . SER A 1 284 ? 9.071 -16.344 -3.185 1.00 87.38 284 SER A O 1
ATOM 2301 N N . TYR A 1 285 ? 8.332 -14.466 -4.182 1.00 88.94 285 TYR A N 1
ATOM 2302 C CA . TYR A 1 285 ? 6.914 -14.581 -3.821 1.00 88.94 285 TYR A CA 1
ATOM 2303 C C . TYR A 1 285 ? 6.075 -15.140 -4.977 1.00 88.94 285 TYR A C 1
ATOM 2305 O O . TYR A 1 285 ? 4.846 -15.104 -4.956 1.00 88.94 285 TYR A O 1
ATOM 2313 N N . GLY A 1 286 ? 6.741 -15.631 -6.023 1.00 88.75 286 GLY A N 1
ATOM 2314 C CA . GLY A 1 286 ? 6.123 -16.180 -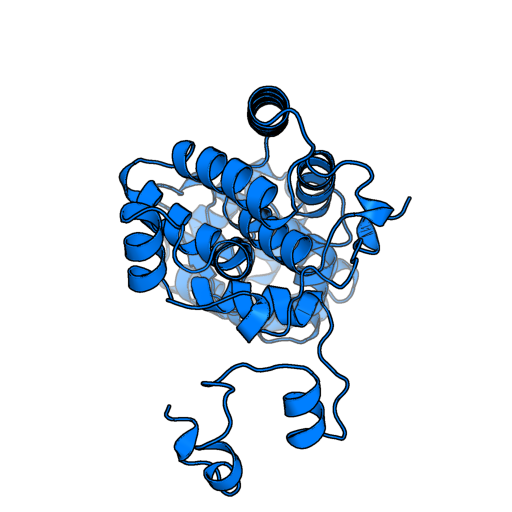7.214 1.00 88.75 286 GLY A CA 1
ATOM 2315 C C . GLY A 1 286 ? 5.578 -15.131 -8.176 1.00 88.75 286 GLY A C 1
ATOM 2316 O O . GLY A 1 286 ? 4.912 -15.542 -9.116 1.00 88.75 286 GLY A O 1
ATOM 2317 N N . LEU A 1 287 ? 5.806 -13.829 -7.975 1.00 93.00 287 LEU A N 1
ATOM 2318 C CA . LEU A 1 287 ? 5.401 -12.770 -8.916 1.00 93.00 287 LEU A CA 1
ATOM 2319 C C . LEU A 1 287 ? 6.281 -12.805 -10.182 1.00 93.00 287 LEU A C 1
ATOM 2321 O O . LEU A 1 287 ? 7.408 -13.297 -10.134 1.00 93.00 287 LEU A O 1
ATOM 2325 N N . SER A 1 288 ? 5.785 -12.330 -11.328 1.00 93.31 288 SER A N 1
ATOM 2326 C CA . SER A 1 288 ? 6.532 -12.385 -12.597 1.00 93.31 288 SER A CA 1
ATOM 2327 C C . SER A 1 288 ? 6.215 -11.233 -13.545 1.00 93.31 288 SER A C 1
ATOM 2329 O O . SER A 1 288 ? 5.073 -10.781 -13.616 1.00 93.31 288 SER A O 1
ATOM 2331 N N . ASP A 1 289 ? 7.226 -10.831 -14.316 1.00 94.19 289 ASP A N 1
ATOM 2332 C CA . ASP A 1 289 ? 7.093 -9.924 -15.460 1.00 94.19 289 ASP A CA 1
ATOM 2333 C C . ASP A 1 289 ? 6.524 -10.598 -16.721 1.00 94.19 289 ASP A C 1
ATOM 2335 O O . ASP A 1 289 ? 6.058 -9.913 -17.623 1.00 94.19 289 ASP A O 1
ATOM 2339 N N . GLU A 1 290 ? 6.517 -11.932 -16.798 1.00 93.50 290 GLU A N 1
ATOM 2340 C CA . GLU A 1 290 ? 5.992 -12.670 -17.959 1.00 93.50 290 GLU A CA 1
ATOM 2341 C C . GLU A 1 290 ? 4.461 -12.790 -17.941 1.00 93.50 290 GLU A C 1
ATOM 2343 O O . GLU A 1 290 ? 3.850 -13.203 -18.928 1.00 93.50 290 GLU A O 1
ATOM 2348 N N . ARG A 1 291 ? 3.823 -12.476 -16.806 1.00 94.56 291 ARG A N 1
ATOM 2349 C CA . ARG A 1 291 ? 2.374 -12.594 -16.620 1.00 94.56 291 ARG A CA 1
ATOM 2350 C C . ARG A 1 291 ? 1.742 -11.219 -16.493 1.00 94.56 291 ARG A C 1
ATOM 2352 O O . ARG A 1 291 ? 2.035 -10.479 -15.555 1.00 94.56 291 ARG A O 1
ATOM 2359 N N . ILE A 1 292 ? 0.837 -10.929 -17.424 1.00 96.69 292 ILE A N 1
ATOM 2360 C CA . ILE A 1 292 ? 0.017 -9.721 -17.413 1.00 96.69 292 ILE A CA 1
ATOM 2361 C C . ILE A 1 292 ? -1.031 -9.826 -16.308 1.00 96.69 292 ILE A C 1
ATOM 2363 O O . ILE A 1 292 ? -1.684 -10.859 -16.141 1.00 96.69 292 ILE A O 1
ATOM 2367 N N . TYR A 1 293 ? -1.188 -8.745 -15.556 1.00 97.06 293 TYR A N 1
ATOM 2368 C CA . TYR A 1 293 ? -2.197 -8.615 -14.525 1.00 97.06 293 TYR A CA 1
ATOM 2369 C C . TYR A 1 293 ? -2.712 -7.178 -14.450 1.00 97.06 293 TYR A C 1
ATOM 2371 O O . TYR A 1 293 ? -2.024 -6.259 -14.001 1.00 97.06 293 TYR A O 1
ATOM 2379 N N . TYR A 1 294 ? -3.976 -7.018 -14.836 1.00 96.75 294 TYR A N 1
ATOM 2380 C CA . TYR A 1 294 ? -4.732 -5.789 -14.659 1.00 96.75 294 TYR A CA 1
ATOM 2381 C C . TYR A 1 294 ? -5.827 -6.027 -13.609 1.00 96.75 294 TYR A C 1
ATOM 2383 O O . TYR A 1 294 ? -6.692 -6.884 -13.825 1.00 96.75 294 TYR A O 1
ATOM 2391 N N . PRO A 1 295 ? -5.773 -5.353 -12.446 1.00 94.88 295 PRO A N 1
ATOM 2392 C CA . PRO A 1 295 ? -6.643 -5.679 -11.325 1.00 94.88 295 PRO A CA 1
ATOM 2393 C C . PRO A 1 295 ? -8.121 -5.424 -11.672 1.00 94.88 295 PRO A C 1
ATOM 2395 O O . PRO A 1 295 ? -8.429 -4.398 -12.279 1.00 94.88 295 PRO A O 1
ATOM 2398 N N . PRO A 1 296 ? -9.050 -6.312 -11.263 1.00 93.38 296 PRO A N 1
ATOM 2399 C CA . PRO A 1 296 ? -10.465 -6.204 -11.628 1.00 93.38 296 PRO A CA 1
ATOM 2400 C C . PRO A 1 296 ? -11.124 -4.874 -11.250 1.00 93.38 296 PRO A C 1
ATOM 2402 O O . PRO A 1 296 ? -11.942 -4.372 -12.005 1.00 93.38 296 PRO A O 1
ATOM 2405 N N . PHE A 1 297 ? -10.733 -4.261 -10.129 1.00 91.38 297 PHE A N 1
ATOM 2406 C CA . PHE A 1 297 ? -11.278 -2.972 -9.678 1.00 91.38 297 PHE A CA 1
ATOM 2407 C C . PHE A 1 297 ? -10.850 -1.766 -10.539 1.00 91.38 297 PHE A C 1
ATOM 2409 O O . PHE A 1 297 ? -11.288 -0.644 -10.286 1.00 91.38 297 PHE A O 1
ATOM 2416 N N . LEU A 1 298 ? -9.972 -1.970 -11.528 1.00 92.81 298 LEU A N 1
ATOM 2417 C CA . LEU A 1 298 ? -9.626 -0.967 -12.538 1.00 92.81 298 LEU A CA 1
ATOM 2418 C C . LEU A 1 298 ? -10.314 -1.214 -13.888 1.00 92.81 298 LEU A C 1
ATOM 2420 O O . LEU A 1 298 ? -10.155 -0.401 -14.792 1.00 92.81 298 LEU A O 1
ATOM 2424 N N . GLN A 1 299 ? -11.039 -2.324 -14.050 1.00 87.69 299 GLN A N 1
ATOM 2425 C CA . GLN A 1 299 ? -11.795 -2.607 -15.269 1.00 87.69 299 GLN A CA 1
ATOM 2426 C C . GLN A 1 299 ? -13.085 -1.776 -15.234 1.00 87.69 299 GLN A C 1
ATOM 2428 O O . GLN A 1 299 ? -13.902 -1.959 -14.334 1.00 87.69 299 GLN A O 1
ATOM 2433 N N . GLU A 1 300 ? -13.217 -0.833 -16.170 1.00 66.62 300 GLU A N 1
ATOM 2434 C CA . GLU A 1 300 ? -14.443 -0.049 -16.400 1.00 66.62 300 GLU A CA 1
ATOM 2435 C C . GLU A 1 300 ? -15.466 -0.825 -17.242 1.00 66.62 300 GLU A C 1
ATOM 2437 O O . GLU A 1 300 ? -15.048 -1.520 -18.201 1.00 66.62 300 GLU A O 1
#

pLDDT: mean 89.4, std 14.02, range [28.34, 98.62]

Foldseek 3Di:
DDPVPDPPCVVVPPPPQPLFDAQVVCCVVPVPDDRDDLVRLLLVLLCLQVVWAQLDKDACCPHPVNQQRMFGGSLTQGQGPLNLVLVLLLVLCVVPVPLLCVLCPVCSVLNVCSNPDDSNCSSVSCPVQCVDPVSVVSVSNSSSVLSVDPSSVVSSVCSAQVDPSAQLVLVLLQCVLPVVQQPQPFSLNVSLSSNCRSPHDRDNVLSVVLSVQLVVVCVVVVHHDQPLRSLLSNQLSRLVVDDPVCSLLSLLSSCQSRCVPCPPVDDPSSVVSVVVRRVHHSCSSNTDSVHRDDDPSNDD

Secondary structure (DSSP, 8-state):
--GGGSTT-GGGTTSTTTT---HHHHHHHSTTSPPPPHHHHHHHHHHHHH---TT-EEE-TTSTTGGG-EEETTTTEESSTT-HHHHHHHHHHHHHHHHHHHHHGGGHHHHHHHHHS-GGGHHHHHHHHHHSHHHHHHHHHHHHHHHHSHHHHHHHHHHHHHSTTTHHHHHHHHGGGSTTHHHH-BHHHHHHHHHHHHHS---HHHHHHHHHHHHHHHHHHTSPPPHHHHHHHHHHHHHHSS-HHHHHHHHHHHHTTTHHHHGGGS-HHHHHHHHHHT---GGGGT--SSSB---GGG--

Sequence (300 aa):
MELLSCPGYDEFANHPLLGAVHSQLWQKVVPTSPTPSVHQRAFALLLSHEGTDYDRVEWNYGTDDDKSALTWGPYGATVGWGNEVRGILRMVHDDDAGLLRDIFSADFVIVENLIHSEPEDGYQLLKAIYENNETRQSWKKKLQDLGQTAEGRTFYELYAFQTDEWLVPNFRKLYRLIPDAALNATEIDYAFFLDIGAHTSVGSDRIADAQSALDSEEEALERPLASFERRRIIGQFFAQQVNQRWRHDRMGRNVVFYVDGFGETLSSEELDAWRNRTGRRASSYGLSDERIYYPPFLQE

Radius of gyration: 20.93 Å; chains: 1; bounding box: 50×50×59 Å